Protein AF-A0A3M6UUW6-F1 (afdb_monomer_lite)

Secondary structure (DSSP, 8-state):
-EEEEEE--GGGHHHHHHHHHHHHHHHTTTEEEE-HHHHHTTT--HHHHHHH-SEEEEE--HHHHHHHHTT-EEEETTEEEEEHHHHHHHHHH-HHIIIIIEEEEESS---TT----TT--GGGEEE-GGG---TT--HHHHHHHHHHHHHHHHHHHHHHHHHHHHHHHHHHHHTTT-----HHHHHTTT--HHHHHHH-SSEEEE--HHHHHHHHTT-EEEETTEEEEEHHHHHHHHHH-HHIIIIIEEEEESSPPPTTS---TT--GGGEEE--TT---TT--HHHHHHHHHHHHHHH-GGGG-

Foldseek 3Di:
DAEEEEADDPVCCVLSVLLQVLLCVVCVVQYDYDYVVNCVVVVHDPLVCLVRHLAYEYAFDLVLQCCLVVQHFDDDPPHTRHGSVSVNCCLAPVPCCQDQHYAYEYQDPDDPNTDHRPPHDCLRYAHDHNSDADPVGDPRSVSNSVSNCCSRVHDVVVLVVVVVLLQVLLCVVCVVQDDDDDPQRCQVVVHPSLVVLVPDLADEAEQDVVLQVCLVVQHFDDDVVGTRHGSVSVNVCLQPPLCCQQQHYAYEYQDDDDPPRDDRPNHDCLSYAHQYDPPSDSPDDPRSVVNSVSNCCSRPPPVVPD

Structure (mmCIF, N/CA/C/O backbone):
data_AF-A0A3M6UUW6-F1
#
_entry.id   AF-A0A3M6UUW6-F1
#
loop_
_atom_site.group_PDB
_atom_site.id
_atom_site.type_symbol
_atom_site.label_atom_id
_atom_site.label_alt_id
_atom_site.label_comp_id
_atom_site.label_asym_id
_atom_site.label_entity_id
_atom_site.label_seq_id
_atom_site.pdbx_PDB_ins_code
_atom_site.Cartn_x
_atom_site.Cartn_y
_atom_site.Cartn_z
_atom_site.occupancy
_atom_site.B_iso_or_equiv
_atom_site.auth_seq_id
_atom_site.auth_comp_id
_atom_site.auth_asym_id
_atom_site.auth_atom_id
_atom_site.pdbx_PDB_model_num
ATOM 1 N N . MET A 1 1 ? -7.071 -1.843 -15.460 1.00 75.75 1 MET A N 1
ATOM 2 C CA . MET A 1 1 ? -6.080 -2.531 -14.607 1.00 75.75 1 MET A CA 1
ATOM 3 C C . MET A 1 1 ? -4.900 -1.588 -14.450 1.00 75.75 1 MET A C 1
ATOM 5 O O . MET A 1 1 ? -4.649 -0.866 -15.408 1.00 75.75 1 MET A O 1
ATOM 9 N N . LYS A 1 2 ? -4.230 -1.544 -13.293 1.00 90.56 2 LYS A N 1
ATOM 10 C CA . LYS A 1 2 ? -2.991 -0.754 -13.160 1.00 90.56 2 LYS A CA 1
ATOM 11 C C . LYS A 1 2 ? -1.881 -1.404 -13.988 1.00 90.56 2 LYS A C 1
ATOM 13 O O . LYS A 1 2 ? -1.963 -2.597 -14.272 1.00 90.56 2 LYS A O 1
ATOM 18 N N . CYS A 1 3 ? -0.871 -0.647 -14.371 1.00 91.81 3 CYS A N 1
ATOM 19 C CA . CYS A 1 3 ? 0.261 -1.101 -15.159 1.00 91.81 3 CYS A CA 1
ATOM 20 C C . CYS A 1 3 ? 1.537 -1.071 -14.315 1.00 91.81 3 CYS A C 1
ATOM 22 O O . CYS A 1 3 ? 1.838 -0.088 -13.634 1.00 91.81 3 CYS A O 1
ATOM 24 N N . THR A 1 4 ? 2.291 -2.164 -14.361 1.00 96.00 4 THR A N 1
ATOM 25 C CA . THR A 1 4 ? 3.665 -2.214 -13.867 1.00 96.00 4 THR A CA 1
ATOM 26 C C . THR A 1 4 ? 4.600 -2.457 -15.038 1.00 96.00 4 THR A C 1
ATOM 28 O O . THR A 1 4 ? 4.443 -3.451 -15.744 1.00 96.00 4 THR A O 1
ATOM 31 N N . LEU A 1 5 ? 5.591 -1.592 -15.211 1.00 96.00 5 LEU A N 1
ATOM 32 C CA . LEU A 1 5 ? 6.581 -1.711 -16.272 1.00 96.00 5 LEU A CA 1
ATOM 33 C C . LEU A 1 5 ? 7.884 -2.311 -15.734 1.00 96.00 5 LEU A C 1
ATOM 35 O O . LEU A 1 5 ? 8.497 -1.742 -14.834 1.00 96.00 5 LEU A O 1
ATOM 39 N N . PHE A 1 6 ? 8.301 -3.447 -16.281 1.00 96.06 6 PHE A N 1
ATOM 40 C CA . PHE A 1 6 ? 9.587 -4.094 -16.044 1.00 96.06 6 PHE A CA 1
ATOM 41 C C . PHE A 1 6 ? 10.586 -3.642 -17.107 1.00 96.06 6 PHE A C 1
ATOM 43 O O . PHE A 1 6 ? 10.360 -3.808 -18.303 1.00 96.06 6 PHE A O 1
ATOM 50 N N . LEU A 1 7 ? 11.692 -3.059 -16.656 1.00 95.75 7 LEU A N 1
ATOM 51 C CA . LEU A 1 7 ? 12.779 -2.567 -17.491 1.00 95.75 7 LEU A CA 1
ATOM 52 C C . LEU A 1 7 ? 14.019 -3.411 -17.209 1.00 95.75 7 LEU A C 1
ATOM 54 O O . LEU A 1 7 ? 14.507 -3.426 -16.079 1.00 95.75 7 LEU A O 1
ATOM 58 N N . TYR A 1 8 ? 14.528 -4.106 -18.216 1.00 94.94 8 TYR A N 1
ATOM 59 C CA . TYR A 1 8 ? 15.722 -4.939 -18.118 1.00 94.94 8 TYR A CA 1
ATOM 60 C C . TYR A 1 8 ? 16.413 -5.012 -19.475 1.00 94.94 8 TYR A C 1
ATOM 62 O O . TYR A 1 8 ? 15.768 -4.810 -20.498 1.00 94.94 8 TYR A O 1
ATOM 70 N N . THR A 1 9 ? 17.722 -5.254 -19.461 1.00 93.88 9 THR A N 1
ATOM 71 C CA . THR A 1 9 ? 18.509 -5.462 -20.687 1.00 93.88 9 THR A CA 1
ATOM 72 C C . THR A 1 9 ? 18.364 -6.892 -21.179 1.00 93.88 9 THR A C 1
ATOM 74 O O . THR A 1 9 ? 17.998 -7.769 -20.390 1.00 93.88 9 THR A O 1
ATOM 77 N N . GLU A 1 10 ? 18.723 -7.165 -22.432 1.00 91.69 10 GLU A N 1
ATOM 78 C CA . GLU A 1 10 ? 18.638 -8.529 -22.973 1.00 91.69 10 GLU A CA 1
ATOM 79 C C . GLU A 1 10 ? 19.502 -9.507 -22.171 1.00 91.69 10 GLU A C 1
ATOM 81 O O . GLU A 1 10 ? 19.100 -10.630 -21.877 1.00 91.69 10 GLU A O 1
ATOM 86 N N . SER A 1 11 ? 20.664 -9.047 -21.701 1.00 89.94 11 SER A N 1
ATOM 87 C CA . SER A 1 11 ? 21.551 -9.862 -20.863 1.00 89.94 11 SER A CA 1
ATOM 88 C C . SER A 1 11 ? 20.916 -10.328 -19.542 1.00 89.94 11 SER A C 1
ATOM 90 O O . SER A 1 11 ? 21.344 -11.333 -18.971 1.00 89.94 11 SER A O 1
ATOM 92 N N . ASP A 1 12 ? 19.871 -9.633 -19.085 1.00 90.31 12 ASP A N 1
ATOM 93 C CA . ASP A 1 12 ? 19.165 -9.889 -17.831 1.00 90.31 12 ASP A CA 1
ATOM 94 C C . ASP A 1 12 ? 17.815 -10.608 -18.031 1.00 90.31 12 ASP A C 1
ATOM 96 O O . ASP A 1 12 ? 17.164 -10.967 -17.040 1.00 90.31 12 ASP A O 1
ATOM 100 N N . SER A 1 13 ? 17.395 -10.837 -19.283 1.00 91.56 13 SER A N 1
ATOM 101 C CA . SER A 1 13 ? 16.037 -11.255 -19.664 1.00 91.56 13 SER A CA 1
ATOM 102 C C . SER A 1 13 ? 15.563 -12.489 -18.900 1.00 91.56 13 SER A C 1
ATOM 104 O O . SER A 1 13 ? 14.564 -12.436 -18.189 1.00 91.56 13 SER A O 1
ATOM 106 N N . ASN A 1 14 ? 16.350 -13.565 -18.903 1.00 91.88 14 ASN A N 1
ATOM 107 C CA . ASN A 1 14 ? 16.001 -14.819 -18.226 1.00 91.88 14 ASN A CA 1
ATOM 108 C C . ASN A 1 14 ? 15.667 -14.652 -16.730 1.00 91.88 14 ASN A C 1
ATOM 110 O O . ASN A 1 14 ? 14.759 -15.301 -16.205 1.00 91.88 14 ASN A O 1
ATOM 114 N N . GLN A 1 15 ? 16.430 -13.836 -15.999 1.00 93.31 15 GLN A N 1
ATOM 115 C CA . GLN A 1 15 ? 16.212 -13.626 -14.562 1.00 93.31 15 GLN A CA 1
ATOM 116 C C . GLN A 1 15 ? 15.076 -12.626 -14.321 1.00 93.31 15 GLN A C 1
ATOM 118 O O . GLN A 1 15 ? 14.258 -12.818 -13.415 1.00 93.31 15 GLN A O 1
ATOM 123 N N . ALA A 1 16 ? 14.999 -11.589 -15.155 1.00 93.81 16 ALA A N 1
ATOM 124 C CA . ALA A 1 16 ? 13.970 -10.566 -15.095 1.00 93.81 16 ALA A CA 1
ATOM 125 C C . ALA A 1 16 ? 12.575 -11.122 -15.411 1.00 93.81 16 ALA A C 1
ATOM 127 O O . ALA A 1 16 ? 11.638 -10.862 -14.657 1.00 93.81 16 ALA A O 1
ATOM 128 N N . GLU A 1 17 ? 12.443 -11.946 -16.449 1.00 93.94 17 GLU A N 1
ATOM 129 C CA . GLU A 1 17 ? 11.192 -12.598 -16.845 1.00 93.94 17 GLU A CA 1
ATOM 130 C C . GLU A 1 17 ? 10.681 -13.537 -15.761 1.00 93.94 17 GLU A C 1
ATOM 132 O O . GLU A 1 17 ? 9.514 -13.472 -15.386 1.00 93.94 17 GLU A O 1
ATOM 137 N N . ARG A 1 18 ? 11.562 -14.335 -15.147 1.00 94.19 18 ARG A N 1
ATOM 138 C CA . ARG A 1 18 ? 11.185 -15.184 -14.005 1.00 94.19 18 ARG A CA 1
ATOM 139 C C . ARG A 1 18 ? 10.637 -14.373 -12.832 1.00 94.19 18 ARG A C 1
ATOM 141 O O . ARG A 1 18 ? 9.688 -14.802 -12.171 1.00 94.19 18 ARG A O 1
ATOM 148 N N . LEU A 1 19 ? 11.243 -13.222 -12.543 1.00 95.12 19 LEU A N 1
ATOM 149 C CA . LEU A 1 19 ? 10.769 -12.315 -11.499 1.00 95.12 19 LEU A CA 1
ATOM 150 C C . LEU A 1 19 ? 9.431 -11.671 -11.885 1.00 95.12 19 LEU A C 1
ATOM 152 O O . LEU A 1 19 ? 8.522 -11.594 -11.053 1.00 95.12 19 LEU A O 1
ATOM 156 N N . MET A 1 20 ? 9.303 -11.245 -13.141 1.00 95.44 20 MET A N 1
ATOM 157 C CA . MET A 1 20 ? 8.081 -10.679 -13.700 1.00 95.44 20 MET A CA 1
ATOM 158 C C . MET A 1 20 ? 6.928 -11.684 -13.623 1.00 95.44 20 MET A C 1
ATOM 160 O O . MET A 1 20 ? 5.881 -11.344 -13.080 1.00 95.44 20 MET A O 1
ATOM 164 N N . ASP A 1 21 ? 7.127 -12.930 -14.055 1.00 94.00 21 ASP A N 1
ATOM 165 C CA . ASP A 1 21 ? 6.133 -14.009 -14.014 1.00 94.00 21 ASP A CA 1
ATOM 166 C C . ASP A 1 21 ? 5.673 -14.322 -12.590 1.00 94.00 21 ASP A C 1
ATOM 168 O O . ASP A 1 21 ? 4.474 -14.475 -12.320 1.00 94.00 21 ASP A O 1
ATOM 172 N N . TYR A 1 22 ? 6.615 -14.365 -11.644 1.00 93.56 22 TYR A N 1
ATOM 173 C CA . TYR A 1 22 ? 6.300 -14.542 -10.230 1.00 93.56 22 TYR A CA 1
ATOM 174 C C . TYR A 1 22 ? 5.359 -13.442 -9.721 1.00 93.56 22 TYR A C 1
A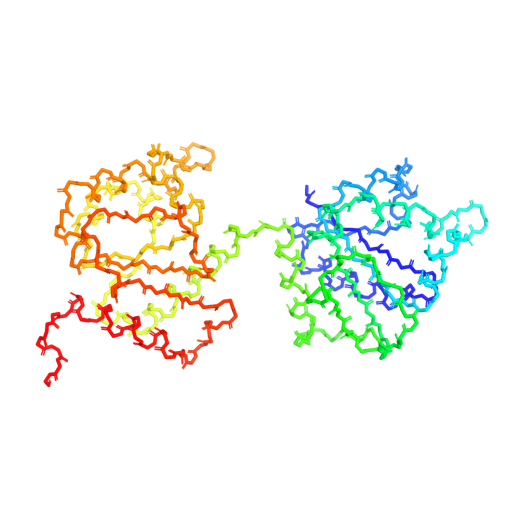TOM 176 O O . TYR A 1 22 ? 4.343 -13.733 -9.075 1.00 93.56 22 TYR A O 1
ATOM 184 N N . PHE A 1 23 ? 5.651 -12.177 -10.034 1.00 94.25 23 PHE A N 1
ATOM 185 C CA . PHE A 1 23 ? 4.795 -11.065 -9.629 1.00 94.25 23 PHE A CA 1
ATOM 186 C C . PHE A 1 23 ? 3.505 -10.978 -10.435 1.00 94.25 23 PHE A C 1
ATOM 188 O O . PHE A 1 23 ? 2.474 -10.666 -9.844 1.00 94.25 23 PHE A O 1
ATOM 195 N N . GLN A 1 24 ? 3.503 -11.329 -11.719 1.00 94.06 24 GLN A N 1
ATOM 196 C CA . GLN A 1 24 ? 2.294 -11.438 -12.531 1.00 94.06 24 GLN A CA 1
ATOM 197 C C . GLN A 1 24 ? 1.332 -12.439 -11.883 1.00 94.06 24 GLN A C 1
ATOM 199 O O . GLN A 1 24 ? 0.172 -12.113 -11.639 1.00 94.06 24 GLN A O 1
ATOM 204 N N . GLY A 1 25 ? 1.804 -13.621 -11.474 1.00 90.94 25 GLY A N 1
ATOM 205 C CA . GLY A 1 25 ? 0.976 -14.613 -10.782 1.00 90.94 25 GLY A CA 1
ATOM 206 C C . GLY A 1 25 ? 0.331 -14.089 -9.490 1.00 90.94 25 GLY A C 1
ATOM 207 O O . GLY A 1 25 ? -0.850 -14.346 -9.227 1.00 90.94 25 GLY A O 1
ATOM 208 N N . ARG A 1 26 ? 1.080 -13.312 -8.698 1.00 88.81 26 ARG A N 1
ATOM 209 C CA . ARG A 1 26 ? 0.641 -12.799 -7.386 1.00 88.81 26 ARG A CA 1
ATOM 210 C C . ARG A 1 26 ? -0.158 -11.499 -7.448 1.00 88.81 26 ARG A C 1
ATOM 212 O O . ARG A 1 26 ? -1.016 -11.263 -6.595 1.00 88.81 26 ARG A O 1
ATOM 219 N N . LEU A 1 27 ? 0.110 -10.664 -8.443 1.00 90.69 27 LEU A N 1
ATOM 220 C CA . LEU A 1 27 ? -0.442 -9.320 -8.584 1.00 90.69 27 LEU A CA 1
ATOM 221 C C . LEU A 1 27 ? -1.419 -9.192 -9.759 1.00 90.69 27 LEU A C 1
ATOM 223 O O . LEU A 1 27 ? -1.991 -8.120 -9.908 1.00 90.69 27 LEU A O 1
ATOM 227 N N . ARG A 1 28 ? -1.726 -10.266 -10.506 1.00 91.62 28 ARG A N 1
ATOM 228 C CA . ARG A 1 28 ? -2.668 -10.262 -11.654 1.00 91.62 28 ARG A CA 1
ATOM 229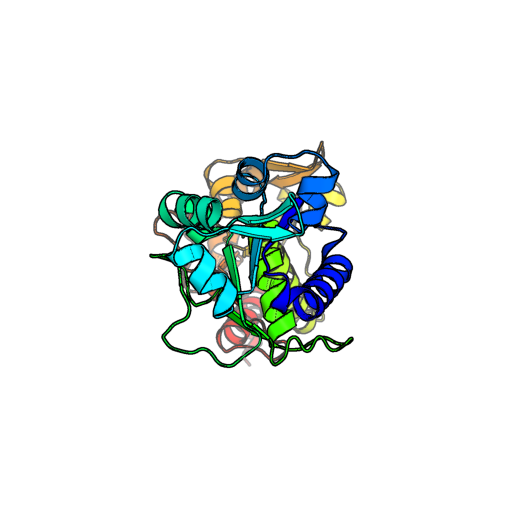 C C . ARG A 1 28 ? -4.042 -9.640 -11.405 1.00 91.62 28 ARG A C 1
ATOM 231 O O . ARG A 1 28 ? -4.727 -9.272 -12.346 1.00 91.62 28 ARG A O 1
ATOM 238 N N . LYS A 1 29 ? -4.505 -9.593 -10.149 1.00 88.56 29 LYS A N 1
ATOM 239 C CA . LYS A 1 29 ? -5.790 -8.958 -9.787 1.00 88.56 29 LYS A CA 1
ATOM 240 C C . LYS A 1 29 ? -5.673 -7.444 -9.572 1.00 88.56 29 LYS A C 1
ATOM 242 O O . LYS A 1 29 ? -6.687 -6.781 -9.398 1.00 88.56 29 LYS A O 1
ATOM 247 N N . ILE A 1 30 ? -4.449 -6.931 -9.497 1.00 88.31 30 ILE A N 1
ATOM 248 C CA . ILE A 1 30 ? -4.108 -5.553 -9.140 1.00 88.31 30 ILE A CA 1
ATOM 249 C C . ILE A 1 30 ? -3.514 -4.836 -10.353 1.00 88.31 30 ILE A C 1
ATOM 251 O O . ILE A 1 30 ? -3.948 -3.730 -10.679 1.00 88.31 30 ILE A O 1
ATOM 255 N N . ALA A 1 31 ? -2.534 -5.461 -11.008 1.00 92.75 31 ALA A N 1
ATOM 256 C CA . ALA A 1 31 ? -1.794 -4.859 -12.102 1.00 92.75 31 ALA A CA 1
ATOM 257 C C . ALA A 1 31 ? -1.429 -5.866 -13.196 1.00 92.75 31 ALA A C 1
ATOM 259 O O . ALA A 1 31 ? -1.211 -7.046 -12.919 1.00 92.75 31 ALA A O 1
ATOM 260 N N . ASP A 1 32 ? -1.335 -5.346 -14.415 1.00 92.56 32 ASP A N 1
ATOM 261 C CA . ASP A 1 32 ? -0.698 -5.988 -15.557 1.00 92.56 32 ASP A CA 1
ATOM 262 C C . ASP A 1 32 ? 0.797 -5.677 -15.532 1.00 92.56 32 ASP A C 1
ATOM 264 O O . ASP A 1 32 ? 1.176 -4.505 -15.480 1.00 92.56 32 ASP A O 1
ATOM 268 N N . MET A 1 33 ? 1.637 -6.709 -15.579 1.00 93.25 33 MET A N 1
ATOM 269 C CA . MET A 1 33 ? 3.074 -6.558 -15.798 1.00 93.25 33 MET A CA 1
ATOM 270 C C . MET A 1 33 ? 3.340 -6.454 -17.303 1.00 93.25 33 MET A C 1
ATOM 272 O O . MET A 1 33 ? 2.770 -7.213 -18.090 1.00 93.25 33 MET A O 1
ATOM 276 N N . ARG A 1 34 ? 4.179 -5.500 -17.706 1.00 91.81 34 ARG A N 1
ATOM 277 C CA . ARG A 1 34 ? 4.617 -5.300 -19.092 1.00 91.81 34 ARG A CA 1
ATOM 278 C C . ARG A 1 34 ? 6.122 -5.104 -19.133 1.00 91.81 34 ARG A C 1
ATOM 280 O O . ARG A 1 34 ? 6.665 -4.512 -18.209 1.00 91.81 34 ARG A O 1
ATOM 287 N N . ASN A 1 35 ? 6.767 -5.526 -20.208 1.00 89.62 35 ASN A N 1
ATOM 288 C CA . ASN A 1 35 ? 8.137 -5.158 -20.559 1.00 89.62 35 ASN A CA 1
ATOM 289 C C . ASN A 1 35 ? 8.156 -4.300 -21.844 1.00 89.62 35 ASN A C 1
ATOM 291 O O . ASN A 1 35 ? 7.099 -3.938 -22.372 1.00 89.62 35 ASN A O 1
ATOM 295 N N . ILE A 1 36 ? 9.349 -3.955 -22.338 1.00 83.00 36 ILE A N 1
ATOM 296 C CA . ILE A 1 36 ? 9.511 -3.168 -23.571 1.00 83.00 36 ILE A CA 1
ATOM 297 C C . ILE A 1 36 ? 8.963 -3.928 -24.788 1.00 83.00 36 ILE A C 1
ATOM 299 O O . ILE A 1 36 ? 8.215 -3.339 -25.566 1.00 83.00 36 ILE A O 1
ATOM 303 N N . ASP A 1 37 ? 9.178 -5.238 -24.897 1.00 80.38 37 ASP A N 1
ATOM 304 C CA . ASP A 1 37 ? 8.626 -6.038 -26.002 1.00 80.38 37 ASP A CA 1
ATOM 305 C C . ASP A 1 37 ? 7.095 -5.991 -26.039 1.00 80.38 37 ASP A C 1
ATOM 307 O O . ASP A 1 37 ? 6.476 -5.854 -27.095 1.00 80.38 37 ASP A O 1
ATOM 311 N N . ASN A 1 38 ? 6.442 -6.027 -24.873 1.00 78.81 38 ASN A N 1
ATOM 312 C CA . ASN A 1 38 ? 4.991 -5.890 -24.775 1.00 78.81 38 ASN A CA 1
ATOM 313 C C . ASN A 1 38 ? 4.494 -4.515 -25.249 1.00 78.81 38 ASN A C 1
ATOM 315 O O . ASN A 1 38 ? 3.348 -4.415 -25.695 1.00 78.81 38 ASN A O 1
ATOM 319 N N . ILE A 1 39 ? 5.314 -3.467 -25.126 1.00 77.69 39 ILE A N 1
ATOM 320 C CA . ILE A 1 39 ? 5.025 -2.110 -25.611 1.00 77.69 39 ILE A CA 1
ATOM 321 C C . ILE A 1 39 ? 5.202 -2.051 -27.132 1.00 77.69 39 ILE A C 1
ATOM 323 O O . ILE A 1 39 ? 4.306 -1.561 -27.826 1.00 77.69 39 ILE A O 1
ATOM 327 N N . LEU A 1 40 ? 6.307 -2.602 -27.646 1.00 70.25 40 LEU A N 1
ATOM 328 C CA . LEU A 1 40 ? 6.631 -2.634 -29.075 1.00 70.25 40 LEU A CA 1
ATOM 329 C C . LEU A 1 40 ? 5.578 -3.403 -29.878 1.00 70.25 40 LEU A C 1
ATOM 331 O O . LEU A 1 40 ? 5.029 -2.872 -30.840 1.00 70.25 40 LEU A O 1
ATOM 335 N N . VAL A 1 41 ? 5.184 -4.596 -29.418 1.00 65.12 41 VAL A N 1
ATOM 336 C CA . VAL A 1 41 ? 4.127 -5.410 -30.054 1.00 65.12 41 VAL A CA 1
ATOM 337 C C . VAL A 1 41 ? 2.789 -4.661 -30.136 1.00 65.12 41 VAL A C 1
ATOM 339 O O . VAL A 1 41 ? 1.954 -4.949 -30.995 1.00 65.12 41 VAL A O 1
ATOM 342 N N . ARG A 1 42 ? 2.561 -3.683 -29.253 1.00 61.34 42 ARG A N 1
ATOM 343 C CA . ARG A 1 42 ? 1.335 -2.876 -29.218 1.00 61.34 42 ARG A CA 1
ATOM 344 C C . ARG A 1 42 ? 1.456 -1.549 -29.970 1.00 61.34 42 ARG A C 1
ATOM 346 O O . ARG A 1 42 ? 0.474 -0.812 -29.998 1.00 61.34 42 ARG A O 1
ATOM 353 N N . ASN A 1 43 ? 2.600 -1.248 -30.597 1.00 63.31 43 ASN A N 1
ATOM 354 C CA . ASN A 1 43 ? 2.913 0.054 -31.208 1.00 63.31 43 ASN A CA 1
ATOM 355 C C . ASN A 1 43 ? 2.699 1.235 -30.244 1.00 63.31 43 ASN A C 1
ATOM 357 O O . ASN A 1 43 ? 2.265 2.316 -30.647 1.00 63.31 43 ASN A O 1
ATOM 361 N N . HIS A 1 44 ? 2.937 1.017 -28.951 1.00 69.56 44 HIS A N 1
ATOM 362 C CA . HIS A 1 44 ? 2.812 2.066 -27.946 1.00 69.56 44 HIS A CA 1
ATOM 363 C C . HIS A 1 44 ? 4.123 2.856 -27.831 1.00 69.56 44 HIS A C 1
ATOM 365 O O . HIS A 1 44 ? 5.212 2.314 -28.004 1.00 69.56 44 HIS A O 1
ATOM 371 N N . ASP A 1 45 ? 4.024 4.148 -27.517 1.00 85.12 45 ASP A N 1
ATOM 372 C CA . ASP A 1 45 ? 5.194 4.987 -27.246 1.00 85.12 45 ASP A CA 1
ATOM 373 C C . ASP A 1 45 ? 5.796 4.608 -25.881 1.00 85.12 45 ASP A C 1
ATOM 375 O O . ASP A 1 45 ? 5.144 4.740 -24.840 1.00 85.12 45 ASP A O 1
ATOM 379 N N . PHE A 1 46 ? 7.049 4.142 -25.882 1.00 88.56 46 PHE A N 1
ATOM 380 C CA . PHE A 1 46 ? 7.770 3.753 -24.669 1.00 88.56 46 PHE A CA 1
ATOM 381 C C . PHE A 1 46 ? 7.826 4.880 -23.632 1.00 88.56 46 PHE A C 1
ATOM 383 O O . PHE A 1 46 ? 7.602 4.630 -22.447 1.00 88.56 46 PHE A O 1
ATOM 390 N N . ARG A 1 47 ? 8.064 6.129 -24.057 1.00 91.12 47 ARG A N 1
ATOM 391 C CA . ARG A 1 47 ? 8.088 7.274 -23.136 1.00 91.12 47 ARG A CA 1
ATOM 392 C C . ARG A 1 47 ? 6.721 7.462 -22.493 1.00 91.12 47 ARG A C 1
ATOM 394 O O . ARG A 1 47 ? 6.627 7.674 -21.286 1.00 91.12 47 ARG A O 1
ATOM 401 N N . TYR A 1 48 ? 5.661 7.355 -23.290 1.00 89.75 48 TYR A N 1
ATOM 402 C CA . TYR A 1 48 ? 4.297 7.460 -22.789 1.00 89.75 48 TYR A CA 1
ATOM 403 C C . TYR A 1 48 ? 4.005 6.383 -21.736 1.00 89.75 48 TYR A C 1
ATOM 405 O O . TYR A 1 48 ? 3.553 6.717 -20.640 1.00 89.75 48 TYR A O 1
ATOM 413 N N . GLU A 1 49 ? 4.306 5.116 -22.022 1.00 90.31 49 GLU A N 1
ATOM 414 C CA . GLU A 1 49 ? 4.076 4.004 -21.090 1.00 90.31 49 GLU A CA 1
ATOM 415 C C . GLU A 1 49 ? 4.926 4.131 -19.817 1.00 90.31 49 GLU A C 1
ATOM 417 O O . GLU A 1 49 ? 4.409 3.921 -18.717 1.00 90.31 49 GLU A O 1
ATOM 422 N N . LEU A 1 50 ? 6.192 4.547 -19.928 1.00 92.94 50 LEU A N 1
ATOM 423 C CA . LEU A 1 50 ? 7.060 4.811 -18.776 1.00 92.94 50 LEU A CA 1
ATOM 424 C C . LEU A 1 50 ? 6.473 5.901 -17.868 1.00 92.94 50 LEU A C 1
ATOM 426 O O . LEU A 1 50 ? 6.395 5.735 -16.649 1.00 92.94 50 LEU A O 1
ATOM 430 N N . CYS A 1 51 ? 5.995 6.995 -18.461 1.00 90.19 51 CYS A N 1
ATOM 431 C CA . CYS A 1 51 ? 5.411 8.109 -17.723 1.00 90.19 51 CYS A CA 1
ATOM 432 C C . CYS A 1 51 ? 4.090 7.754 -17.038 1.00 90.19 51 CYS A C 1
ATOM 434 O O . CYS A 1 51 ? 3.839 8.264 -15.944 1.00 90.19 51 CYS A O 1
ATOM 436 N N . HIS A 1 52 ? 3.277 6.878 -17.634 1.00 89.88 52 HIS A N 1
ATOM 437 C CA . HIS A 1 52 ? 1.922 6.569 -17.160 1.00 89.88 52 HIS A CA 1
ATOM 438 C C . HIS A 1 52 ? 1.812 5.276 -16.342 1.00 89.88 52 HIS A C 1
ATOM 440 O O . HIS A 1 52 ? 0.790 5.073 -15.691 1.00 89.88 52 HIS A O 1
ATOM 446 N N . SER A 1 53 ? 2.838 4.421 -16.322 1.00 93.00 53 SER A N 1
ATOM 447 C CA . SER A 1 53 ? 2.815 3.187 -15.525 1.00 93.00 53 SER A CA 1
ATOM 448 C C . SER A 1 53 ? 2.796 3.484 -14.028 1.00 93.00 53 SER A C 1
ATOM 450 O O . SER A 1 53 ? 3.657 4.197 -13.519 1.00 93.00 53 SER A O 1
ATOM 452 N N . GLU A 1 54 ? 1.851 2.917 -13.282 1.00 94.81 54 GLU A N 1
ATOM 453 C CA . GLU A 1 54 ? 1.723 3.161 -11.843 1.00 94.81 54 GLU A CA 1
ATOM 454 C C . GLU A 1 54 ? 2.921 2.645 -11.040 1.00 94.81 54 GLU A C 1
ATOM 456 O O . GLU A 1 54 ? 3.234 3.207 -9.995 1.00 94.81 54 GLU A O 1
ATOM 461 N N . CYS A 1 55 ? 3.614 1.611 -11.519 1.00 96.69 55 CYS A N 1
ATOM 462 C CA . CYS A 1 55 ? 4.853 1.115 -10.926 1.00 96.69 55 CYS A CA 1
ATOM 463 C C . CYS A 1 55 ? 5.894 0.826 -12.014 1.00 96.69 55 CYS A C 1
ATOM 465 O O . CYS A 1 55 ? 5.555 0.324 -13.082 1.00 96.69 55 CYS A O 1
ATOM 467 N N . VAL A 1 56 ? 7.163 1.129 -11.741 1.00 97.50 56 VAL A N 1
ATOM 468 C CA . VAL A 1 56 ? 8.283 0.837 -12.645 1.00 97.50 56 VAL A CA 1
ATOM 469 C C . VAL A 1 56 ? 9.320 0.029 -11.876 1.00 97.50 56 VAL A C 1
ATOM 471 O O . VAL A 1 56 ? 9.804 0.476 -10.838 1.00 97.50 56 VAL A O 1
ATOM 474 N N . VAL A 1 57 ? 9.660 -1.155 -12.375 1.00 97.62 57 VAL A N 1
ATOM 475 C CA . VAL A 1 57 ? 10.694 -2.034 -11.825 1.00 97.62 57 VAL A CA 1
ATOM 476 C C . VAL A 1 57 ? 11.871 -2.044 -12.791 1.00 97.62 57 VAL A C 1
ATOM 478 O O . VAL A 1 57 ? 11.762 -2.575 -13.889 1.00 97.62 57 VAL A O 1
ATOM 481 N N . LEU A 1 58 ? 12.996 -1.462 -12.385 1.00 96.88 58 LEU A N 1
ATOM 482 C CA . LEU A 1 58 ? 14.243 -1.486 -13.145 1.00 96.88 58 LEU A CA 1
ATOM 483 C C . LEU A 1 58 ? 15.158 -2.587 -12.610 1.00 96.88 58 LEU A C 1
ATOM 485 O O . LEU A 1 58 ? 15.501 -2.589 -11.426 1.00 96.88 58 LEU A O 1
ATOM 489 N N . ILE A 1 59 ? 15.607 -3.477 -13.489 1.00 95.38 59 ILE A N 1
ATOM 490 C CA . ILE A 1 59 ? 16.696 -4.403 -13.200 1.00 95.38 59 ILE A CA 1
ATOM 491 C C . ILE A 1 59 ? 18.015 -3.637 -13.342 1.00 95.38 59 ILE A C 1
ATOM 493 O O . ILE A 1 59 ? 18.488 -3.326 -14.434 1.00 95.38 59 ILE A O 1
ATOM 497 N N . GLY A 1 60 ? 18.570 -3.250 -12.198 1.00 90.88 60 GLY A N 1
ATOM 498 C CA . GLY A 1 60 ? 19.769 -2.436 -12.079 1.00 90.88 60 GLY A CA 1
ATOM 499 C C . GLY A 1 60 ? 21.032 -3.282 -12.159 1.00 90.88 60 GLY A C 1
ATOM 500 O O . GLY A 1 60 ? 21.603 -3.637 -11.129 1.00 90.88 60 GLY A O 1
ATOM 501 N N . THR A 1 61 ? 21.486 -3.578 -13.375 1.00 90.06 61 THR A N 1
ATOM 502 C CA . THR A 1 61 ? 22.802 -4.180 -13.633 1.00 90.06 61 THR A CA 1
ATOM 503 C C . THR A 1 61 ? 23.822 -3.146 -14.089 1.00 90.06 61 THR A C 1
ATOM 505 O O . THR A 1 61 ? 23.498 -1.988 -14.373 1.00 90.06 61 THR A O 1
ATOM 508 N N . HIS A 1 62 ? 25.092 -3.555 -14.159 1.00 89.56 62 HIS A N 1
ATOM 509 C CA . HIS A 1 62 ? 26.152 -2.734 -14.742 1.00 89.56 62 HIS A CA 1
ATOM 510 C C . HIS A 1 62 ? 25.854 -2.343 -16.189 1.00 89.56 62 HIS A C 1
ATOM 512 O O . HIS A 1 62 ? 26.120 -1.205 -16.578 1.00 89.56 62 HIS A O 1
ATOM 518 N N . HIS A 1 63 ? 25.291 -3.268 -16.970 1.00 91.94 63 HIS A N 1
ATOM 519 C CA . HIS A 1 63 ? 24.956 -3.012 -18.362 1.00 91.94 63 HIS A CA 1
ATOM 520 C C . HIS A 1 63 ? 23.817 -1.992 -18.476 1.00 91.94 63 HIS A C 1
ATOM 522 O O . HIS A 1 63 ? 24.018 -0.939 -19.084 1.00 91.94 63 HIS A O 1
ATOM 528 N N . ALA A 1 64 ? 22.700 -2.220 -17.773 1.00 93.06 64 ALA A N 1
ATOM 529 C CA . ALA A 1 64 ? 21.582 -1.274 -17.704 1.00 93.06 64 ALA A CA 1
ATOM 530 C C . ALA A 1 64 ? 22.039 0.121 -17.242 1.00 93.06 64 ALA A C 1
ATOM 532 O O . ALA A 1 64 ? 21.710 1.140 -17.849 1.00 93.06 64 ALA A O 1
ATOM 533 N N . SER A 1 65 ? 22.866 0.166 -16.193 1.00 93.06 65 SER A N 1
ATOM 534 C CA . SER A 1 65 ? 23.430 1.408 -15.656 1.00 93.06 65 SER A CA 1
ATOM 535 C C . SER A 1 65 ? 24.263 2.155 -16.694 1.00 93.06 65 SER A C 1
ATOM 537 O O . SER A 1 65 ? 24.107 3.364 -16.837 1.00 93.06 65 SER A O 1
ATOM 539 N N . SER A 1 66 ? 25.128 1.449 -17.429 1.00 93.25 66 SER A N 1
ATOM 540 C CA . SER A 1 66 ? 25.954 2.044 -18.482 1.00 93.25 66 SER A CA 1
ATOM 541 C C . SER A 1 66 ? 25.097 2.625 -19.606 1.00 93.25 66 SER A C 1
ATOM 543 O O . SER A 1 66 ? 25.326 3.762 -20.023 1.00 93.25 66 SER A O 1
ATOM 545 N N . LEU A 1 67 ? 24.080 1.884 -20.059 1.00 95.50 67 LEU A N 1
ATOM 546 C CA . LEU A 1 67 ? 23.172 2.342 -21.109 1.00 95.50 67 LEU A CA 1
ATOM 547 C C . LEU A 1 67 ? 22.421 3.610 -20.683 1.00 95.50 67 LEU A C 1
ATOM 549 O O . LEU A 1 67 ? 22.362 4.575 -21.445 1.00 95.50 67 LEU A O 1
ATOM 553 N N . ILE A 1 68 ? 21.918 3.659 -19.445 1.00 95.31 68 ILE A N 1
ATOM 554 C CA . ILE A 1 68 ? 21.217 4.839 -18.920 1.00 95.31 68 ILE A CA 1
ATOM 555 C C . ILE A 1 68 ? 22.179 6.019 -18.727 1.00 95.31 68 ILE A C 1
ATOM 557 O O . ILE A 1 68 ? 21.897 7.135 -19.163 1.00 95.31 68 ILE A O 1
ATOM 561 N N . GLN A 1 69 ? 23.343 5.812 -18.104 1.00 93.69 69 GLN A N 1
ATOM 562 C CA . GLN A 1 69 ? 24.320 6.885 -17.872 1.00 93.69 69 GLN A CA 1
ATOM 563 C C . GLN A 1 69 ? 24.786 7.529 -19.176 1.00 93.69 69 GLN A C 1
ATOM 565 O O . GLN A 1 69 ? 24.846 8.755 -19.278 1.00 93.69 69 GLN A O 1
ATOM 570 N N . ASN A 1 70 ? 25.078 6.698 -20.174 1.00 95.56 70 ASN A N 1
ATOM 571 C CA . ASN A 1 70 ? 25.622 7.135 -21.452 1.00 95.56 70 ASN A CA 1
ATOM 572 C C . ASN A 1 70 ? 24.537 7.471 -22.487 1.00 95.56 70 ASN A C 1
ATOM 574 O O . ASN A 1 70 ? 24.879 7.811 -23.619 1.00 95.56 70 ASN A O 1
ATOM 578 N N . LYS A 1 71 ? 23.246 7.413 -22.114 1.00 96.06 71 LYS A N 1
ATOM 579 C CA . LYS A 1 71 ? 22.094 7.693 -22.992 1.00 96.06 71 LYS A CA 1
ATOM 580 C C . LYS A 1 71 ? 22.102 6.838 -24.265 1.00 96.06 71 LYS A C 1
ATOM 582 O O . LYS A 1 71 ? 21.865 7.336 -25.366 1.00 96.06 71 LYS A O 1
ATOM 587 N N . GLN A 1 72 ? 22.427 5.561 -24.106 1.00 95.94 72 GLN A N 1
ATOM 588 C CA . GLN A 1 72 ? 22.535 4.583 -25.184 1.00 95.94 72 GLN A CA 1
ATOM 589 C C . GLN A 1 72 ? 21.292 3.696 -25.251 1.00 95.94 72 GLN A C 1
ATOM 591 O O . GLN A 1 72 ? 20.570 3.532 -24.269 1.00 95.94 72 GLN A O 1
ATOM 596 N N . GLN A 1 73 ? 21.061 3.133 -26.433 1.00 93.44 73 GLN A N 1
ATOM 597 C CA . GLN A 1 73 ? 20.000 2.167 -26.692 1.00 93.44 73 GLN A CA 1
ATOM 598 C C . GLN A 1 73 ? 20.619 0.787 -26.911 1.00 93.44 73 GLN A C 1
ATOM 600 O O . GLN A 1 73 ? 21.655 0.678 -27.569 1.00 93.44 73 GLN A O 1
ATOM 605 N N . GLU A 1 74 ? 19.966 -0.243 -26.392 1.00 92.44 74 GLU A N 1
ATOM 606 C CA . GLU A 1 74 ? 20.162 -1.627 -26.815 1.00 92.44 74 GLU A CA 1
ATOM 607 C C . GLU A 1 74 ? 19.128 -1.939 -27.897 1.00 92.44 74 GLU A C 1
ATOM 609 O O . GLU A 1 74 ? 17.973 -1.507 -27.797 1.00 92.44 74 GLU A O 1
ATOM 614 N N . LYS A 1 75 ? 19.551 -2.642 -28.948 1.00 89.50 75 LYS A N 1
ATOM 615 C CA . LYS A 1 75 ? 18.701 -2.982 -30.087 1.00 89.50 75 LYS A CA 1
ATOM 616 C C . LYS A 1 75 ? 18.847 -4.451 -30.443 1.00 89.50 75 LYS A C 1
ATOM 618 O O . LYS A 1 75 ? 19.968 -4.959 -30.401 1.00 89.50 75 LYS A O 1
ATOM 623 N N . ASP A 1 76 ? 17.745 -5.059 -30.854 1.00 84.50 76 ASP A N 1
ATOM 624 C CA . ASP A 1 76 ? 17.740 -6.309 -31.607 1.00 84.50 76 ASP A CA 1
ATOM 625 C C . ASP A 1 76 ? 17.267 -6.004 -33.029 1.00 84.50 76 ASP A C 1
ATOM 627 O O . ASP A 1 76 ? 16.194 -5.439 -33.228 1.00 84.50 76 ASP A O 1
ATOM 631 N N . GLU A 1 77 ? 18.117 -6.289 -34.014 1.00 84.75 77 GLU A N 1
ATOM 632 C CA . GLU A 1 77 ? 17.970 -5.808 -35.393 1.00 84.75 77 GLU A CA 1
ATOM 633 C C . GLU A 1 77 ? 17.677 -4.288 -35.458 1.00 84.75 77 GLU A C 1
ATOM 635 O O . GLU A 1 77 ? 18.562 -3.469 -35.181 1.00 84.75 77 GLU A O 1
ATOM 640 N N . ASP A 1 78 ? 16.448 -3.906 -35.816 1.00 81.38 78 ASP A N 1
ATOM 641 C CA . ASP A 1 78 ? 15.990 -2.516 -35.906 1.00 81.38 78 ASP A CA 1
ATOM 642 C C . ASP A 1 78 ? 15.148 -2.069 -34.690 1.00 81.38 78 ASP A C 1
ATOM 644 O O . ASP A 1 78 ? 14.881 -0.870 -34.535 1.00 81.38 78 ASP A O 1
ATOM 648 N N . ASP A 1 79 ? 14.785 -2.995 -33.799 1.00 81.69 79 ASP A N 1
ATOM 649 C CA . ASP A 1 79 ? 13.901 -2.759 -32.659 1.00 81.69 79 ASP A CA 1
ATOM 650 C C . ASP A 1 79 ? 14.686 -2.371 -31.398 1.00 81.69 79 ASP A C 1
ATOM 652 O O . ASP A 1 79 ? 15.696 -2.972 -31.036 1.00 81.69 79 ASP A O 1
ATOM 656 N N . ILE A 1 80 ? 14.227 -1.326 -30.701 1.00 86.06 80 ILE A N 1
ATOM 657 C CA . ILE A 1 80 ? 14.849 -0.865 -29.451 1.00 86.06 80 ILE A CA 1
ATOM 658 C C . ILE A 1 80 ? 14.313 -1.699 -28.291 1.00 86.06 80 ILE A C 1
ATOM 660 O O . ILE A 1 80 ? 13.212 -1.447 -27.808 1.00 86.06 80 ILE A O 1
ATOM 664 N N . ILE A 1 81 ? 15.126 -2.628 -27.799 1.00 88.50 81 ILE A N 1
ATOM 665 C CA . ILE A 1 81 ? 14.782 -3.506 -26.670 1.00 88.50 81 ILE A CA 1
ATOM 666 C C . ILE A 1 81 ? 15.109 -2.874 -25.308 1.00 88.50 81 ILE A C 1
ATOM 668 O O . ILE A 1 81 ? 14.547 -3.260 -24.287 1.00 88.50 81 ILE A O 1
ATOM 672 N N . PHE A 1 82 ? 15.957 -1.836 -25.280 1.00 92.56 82 PHE A N 1
ATOM 673 C CA . PHE A 1 82 ? 16.206 -1.027 -24.084 1.00 92.56 82 PHE A CA 1
ATOM 674 C C . PHE A 1 82 ? 16.567 0.418 -24.448 1.00 92.56 82 PHE A C 1
ATOM 676 O O . PHE A 1 82 ? 17.593 0.671 -25.080 1.00 92.56 82 PHE A O 1
ATOM 683 N N . ASP A 1 83 ? 15.768 1.399 -24.013 1.00 93.19 83 ASP A N 1
ATOM 684 C CA . ASP A 1 83 ? 16.025 2.820 -24.296 1.00 93.19 83 ASP A CA 1
ATOM 685 C C . ASP A 1 83 ? 16.605 3.576 -23.089 1.00 93.19 83 ASP A C 1
ATOM 687 O O . ASP A 1 83 ? 15.906 4.288 -22.359 1.00 93.19 83 ASP A O 1
ATOM 691 N N . GLY A 1 84 ? 17.922 3.459 -22.898 1.00 94.75 84 GLY A N 1
ATOM 692 C CA . GLY A 1 84 ? 18.639 4.164 -21.836 1.00 94.75 84 GLY A CA 1
ATOM 693 C C . GLY A 1 84 ? 18.596 5.689 -21.975 1.00 94.75 84 GLY A C 1
ATOM 694 O O . GLY A 1 84 ? 18.691 6.392 -20.969 1.00 94.75 84 GLY A O 1
ATOM 695 N N . LYS A 1 85 ? 18.390 6.229 -23.186 1.00 94.44 85 LYS A N 1
ATOM 696 C CA . LYS A 1 85 ? 18.240 7.676 -23.404 1.00 94.44 85 LYS A CA 1
ATOM 697 C C . LYS A 1 85 ? 16.931 8.187 -22.808 1.00 94.44 85 LYS A C 1
ATOM 699 O O . LYS A 1 85 ? 16.962 9.136 -22.026 1.00 94.44 85 LYS A O 1
ATOM 704 N N . VAL A 1 86 ? 15.803 7.560 -23.146 1.00 94.38 86 VAL A N 1
ATOM 705 C CA . VAL A 1 86 ? 14.487 7.935 -22.599 1.00 94.38 86 VAL A CA 1
ATOM 706 C C . VAL A 1 86 ? 14.462 7.739 -21.086 1.00 94.38 86 VAL A C 1
ATOM 708 O O . VAL A 1 86 ? 14.024 8.631 -20.362 1.00 94.38 86 VAL A O 1
ATOM 711 N N . MET A 1 87 ? 14.996 6.618 -20.591 1.00 95.44 87 MET A N 1
ATOM 712 C CA . MET A 1 87 ? 15.088 6.365 -19.151 1.00 95.44 87 MET A CA 1
ATOM 713 C C . MET A 1 87 ? 15.920 7.427 -18.431 1.00 95.44 87 MET A C 1
ATOM 715 O O . MET A 1 87 ? 15.510 7.904 -17.378 1.00 95.44 87 MET A O 1
ATOM 719 N N . HIS A 1 88 ? 17.064 7.835 -18.986 1.00 95.94 88 HIS A N 1
ATOM 720 C CA . HIS A 1 88 ? 17.890 8.883 -18.389 1.00 95.94 88 HIS A CA 1
ATOM 721 C C . HIS A 1 88 ? 17.135 10.207 -18.257 1.00 95.94 88 HIS A C 1
ATOM 723 O O . HIS A 1 88 ? 17.204 10.848 -17.208 1.00 95.94 88 HIS A O 1
ATOM 729 N N . GLU A 1 89 ? 16.451 10.628 -19.324 1.00 95.19 89 GLU A N 1
ATOM 730 C CA . GLU A 1 89 ? 15.666 11.866 -19.349 1.00 95.19 89 GLU A CA 1
ATOM 731 C C . GLU A 1 89 ? 14.559 11.812 -18.284 1.00 95.19 89 GLU A C 1
ATOM 733 O O . GLU A 1 89 ? 14.541 12.641 -17.373 1.00 95.19 89 GLU A O 1
ATOM 738 N N . GLU A 1 90 ? 13.723 10.770 -18.294 1.00 95.88 90 GLU A N 1
ATOM 739 C CA . GLU A 1 90 ? 12.605 10.644 -17.352 1.00 95.88 90 GLU A CA 1
ATOM 740 C C . GLU A 1 90 ? 13.068 10.464 -15.901 1.00 95.88 90 GLU A C 1
ATOM 742 O O . GLU A 1 90 ? 12.533 11.088 -14.989 1.00 95.88 90 GLU A O 1
ATOM 747 N N . PHE A 1 91 ? 14.111 9.677 -15.643 1.00 95.62 91 PHE A N 1
ATOM 748 C CA . PHE A 1 91 ? 14.635 9.502 -14.286 1.00 95.62 91 PHE A CA 1
ATOM 749 C C . PHE A 1 91 ? 15.389 10.733 -13.762 1.00 95.62 91 PHE A C 1
ATOM 751 O O . PHE A 1 91 ? 15.642 10.831 -12.562 1.00 95.62 91 PHE A O 1
ATOM 758 N N . THR A 1 92 ? 15.744 11.687 -14.623 1.00 93.94 92 THR A N 1
ATOM 759 C CA . THR A 1 92 ? 16.349 12.958 -14.198 1.00 93.94 92 THR A CA 1
ATOM 760 C C . THR A 1 92 ? 15.292 14.045 -14.008 1.00 93.94 92 THR A C 1
ATOM 762 O O . THR A 1 92 ? 15.356 14.814 -13.045 1.00 93.94 92 THR A O 1
ATOM 765 N N . GLU A 1 93 ? 14.310 14.113 -14.906 1.00 93.00 93 GLU A N 1
ATOM 766 C CA . GLU A 1 93 ? 13.334 15.205 -14.976 1.00 93.00 93 GLU A CA 1
ATOM 767 C C . GLU A 1 93 ? 12.047 14.898 -14.190 1.00 93.00 93 GLU A C 1
ATOM 769 O O . GLU A 1 93 ? 11.483 15.782 -13.534 1.00 93.00 93 GLU A O 1
ATOM 774 N N . ASN A 1 94 ? 11.613 13.636 -14.157 1.00 93.19 94 ASN A N 1
ATOM 775 C CA . ASN A 1 94 ? 10.367 13.209 -13.529 1.00 93.19 94 ASN A CA 1
ATOM 776 C C . ASN A 1 94 ? 10.572 12.781 -12.066 1.00 93.19 94 ASN A C 1
ATOM 778 O O . ASN A 1 94 ? 10.633 11.601 -11.708 1.00 93.19 94 ASN A O 1
ATOM 782 N N . LYS A 1 95 ? 10.645 13.778 -11.175 1.00 91.75 95 LYS A N 1
ATOM 783 C CA . LYS A 1 95 ? 10.813 13.555 -9.725 1.00 91.75 95 LYS A CA 1
ATOM 784 C C . LYS A 1 95 ? 9.708 12.697 -9.111 1.00 91.75 95 LYS A C 1
ATOM 786 O O . LYS A 1 95 ? 9.972 12.012 -8.128 1.00 91.75 95 LYS A O 1
ATOM 791 N N . GLU A 1 96 ? 8.488 12.771 -9.636 1.00 93.38 96 GLU A N 1
ATOM 792 C CA . GLU A 1 96 ? 7.349 11.989 -9.147 1.00 93.38 96 GLU A CA 1
ATOM 793 C C . GLU A 1 96 ? 7.587 10.497 -9.405 1.00 93.38 96 GLU A C 1
ATOM 795 O O . GLU A 1 96 ? 7.564 9.708 -8.460 1.00 93.38 96 GLU A O 1
ATOM 800 N N . LEU A 1 97 ? 7.957 10.136 -10.639 1.00 94.19 97 LEU A N 1
ATOM 801 C CA . LEU A 1 97 ? 8.284 8.762 -11.013 1.00 94.19 97 LEU A CA 1
ATOM 802 C C . LEU A 1 97 ? 9.387 8.197 -10.108 1.00 94.19 97 LEU A C 1
ATOM 804 O O . LEU A 1 97 ? 9.215 7.143 -9.489 1.00 94.19 97 LEU A O 1
ATOM 808 N N . VAL A 1 98 ? 10.502 8.920 -9.968 1.00 94.38 98 VAL A N 1
ATOM 809 C CA . VAL A 1 98 ? 11.650 8.469 -9.164 1.00 94.38 98 VAL A CA 1
ATOM 810 C C . VAL A 1 98 ? 11.287 8.334 -7.688 1.00 94.38 98 VAL A C 1
ATOM 812 O O . VAL A 1 98 ? 11.669 7.356 -7.040 1.00 94.38 98 VAL A O 1
ATOM 815 N N . LYS A 1 99 ? 10.539 9.287 -7.123 1.00 89.88 99 LYS A N 1
ATOM 816 C CA . LYS A 1 99 ? 10.211 9.301 -5.689 1.00 89.88 99 LYS A CA 1
ATOM 817 C C . LYS A 1 99 ? 9.105 8.330 -5.294 1.00 89.88 99 LYS A C 1
ATOM 819 O O . LYS A 1 99 ? 9.143 7.836 -4.171 1.00 89.88 99 LYS A O 1
ATOM 824 N N . ASN A 1 100 ? 8.172 8.034 -6.193 1.00 88.75 100 ASN A N 1
ATOM 825 C CA . ASN A 1 100 ? 6.951 7.328 -5.814 1.00 88.75 100 ASN A CA 1
ATOM 826 C C . ASN A 1 100 ? 6.777 5.983 -6.516 1.00 88.75 100 ASN A C 1
ATOM 828 O O . ASN A 1 100 ? 6.232 5.068 -5.907 1.00 88.75 100 ASN A O 1
ATOM 832 N N . ARG A 1 101 ? 7.226 5.843 -7.770 1.00 94.88 101 ARG A N 1
ATOM 833 C CA . ARG A 1 101 ? 6.847 4.704 -8.625 1.00 94.88 101 ARG A CA 1
ATOM 834 C C . ARG A 1 101 ? 7.990 3.759 -8.974 1.00 94.88 101 ARG A C 1
ATOM 836 O O . ARG A 1 101 ? 7.735 2.580 -9.219 1.00 94.88 101 ARG A O 1
ATOM 843 N N . LEU A 1 102 ? 9.229 4.252 -8.962 1.00 96.94 102 LEU A N 1
ATOM 844 C CA . LEU A 1 102 ? 10.415 3.462 -9.288 1.00 96.94 102 LEU A CA 1
ATOM 845 C C . LEU A 1 102 ? 10.820 2.517 -8.147 1.00 96.94 102 LEU A C 1
ATOM 847 O O . LEU A 1 102 ? 10.899 2.914 -6.980 1.00 96.94 102 LEU A O 1
ATOM 851 N N . VAL A 1 103 ? 11.139 1.283 -8.517 1.00 96.69 103 VAL A N 1
ATOM 852 C CA . VAL A 1 103 ? 11.779 0.248 -7.704 1.00 96.69 103 VAL A CA 1
ATOM 853 C C . VAL A 1 103 ? 12.980 -0.270 -8.488 1.00 96.69 103 VAL A C 1
ATOM 855 O O . VAL A 1 103 ? 12.868 -0.496 -9.690 1.00 96.69 103 VAL A O 1
ATOM 858 N N . ILE A 1 104 ? 14.121 -0.459 -7.825 1.00 96.06 104 ILE A N 1
ATOM 859 C CA . ILE A 1 104 ? 15.328 -0.996 -8.466 1.00 96.06 104 ILE A CA 1
ATOM 860 C C . ILE A 1 104 ? 15.637 -2.359 -7.854 1.00 96.06 104 ILE A C 1
ATOM 862 O O . ILE A 1 104 ? 15.701 -2.498 -6.631 1.00 96.06 104 ILE A O 1
ATOM 866 N N . VAL A 1 105 ? 15.834 -3.364 -8.700 1.00 95.19 105 VAL A N 1
ATOM 867 C CA . VAL A 1 105 ? 16.198 -4.727 -8.304 1.00 95.19 105 VAL A CA 1
ATOM 868 C C . VAL A 1 105 ? 17.553 -5.067 -8.904 1.00 95.19 105 VAL A C 1
ATOM 870 O O . VAL A 1 105 ? 17.773 -4.839 -10.084 1.00 95.19 105 VAL A O 1
ATOM 873 N N . HIS A 1 106 ? 18.458 -5.628 -8.115 1.00 92.31 106 HIS A N 1
ATOM 874 C CA . HIS A 1 106 ? 19.737 -6.139 -8.592 1.00 92.31 106 HIS A CA 1
ATOM 875 C C . HIS A 1 106 ? 19.869 -7.623 -8.248 1.00 92.31 106 HIS A C 1
ATOM 877 O O . HIS A 1 106 ? 19.385 -8.072 -7.206 1.00 92.31 106 HIS A O 1
ATOM 883 N N . PHE A 1 107 ? 20.516 -8.382 -9.134 1.00 90.31 107 PHE A N 1
ATOM 884 C CA . PHE A 1 107 ? 20.691 -9.829 -8.975 1.00 90.31 107 PHE A CA 1
ATOM 885 C C . PHE A 1 107 ? 22.051 -10.230 -8.397 1.00 90.31 107 PHE A C 1
ATOM 887 O O . PHE A 1 107 ? 22.169 -11.292 -7.794 1.00 90.31 107 PHE A O 1
ATOM 894 N N . ALA A 1 108 ? 23.055 -9.366 -8.538 1.00 84.38 108 ALA A N 1
ATOM 895 C CA . ALA A 1 108 ? 24.377 -9.535 -7.948 1.00 84.38 108 ALA A CA 1
ATOM 896 C C . ALA A 1 108 ? 24.581 -8.575 -6.768 1.00 84.38 108 ALA A C 1
ATOM 898 O O . ALA A 1 108 ? 23.822 -7.612 -6.598 1.00 84.38 108 ALA A O 1
ATOM 899 N N . GLU A 1 109 ? 25.633 -8.804 -5.977 1.00 77.81 109 GLU A N 1
ATOM 900 C CA . GLU A 1 109 ? 26.046 -7.852 -4.947 1.00 77.81 109 GLU A CA 1
ATOM 901 C C . GLU A 1 109 ? 26.268 -6.459 -5.544 1.00 77.81 109 GLU A C 1
ATOM 903 O O . GLU A 1 109 ? 26.823 -6.291 -6.634 1.00 77.81 109 GLU A O 1
ATOM 908 N N . ARG A 1 110 ? 25.801 -5.441 -4.816 1.00 71.94 110 ARG A N 1
ATOM 909 C CA . ARG A 1 110 ? 25.901 -4.051 -5.252 1.00 71.94 110 ARG A CA 1
ATOM 910 C C . ARG A 1 110 ? 27.372 -3.645 -5.296 1.00 71.94 110 ARG A C 1
ATOM 912 O O . ARG A 1 110 ? 28.080 -3.741 -4.299 1.00 71.94 110 ARG A O 1
ATOM 919 N N . THR A 1 111 ? 27.786 -3.090 -6.424 1.00 71.19 111 THR A N 1
ATOM 920 C CA . THR A 1 111 ? 29.064 -2.389 -6.564 1.00 71.19 111 THR A CA 1
ATOM 921 C C . THR A 1 111 ? 28.823 -0.878 -6.599 1.00 71.19 111 THR A C 1
ATOM 923 O O . THR A 1 111 ? 27.725 -0.412 -6.920 1.00 71.19 111 THR A O 1
ATOM 926 N N . GLU A 1 112 ? 29.847 -0.085 -6.279 1.00 67.88 112 GLU A N 1
ATOM 927 C CA . GLU A 1 112 ? 29.759 1.387 -6.247 1.00 67.88 112 GLU A CA 1
ATOM 928 C C . GLU A 1 112 ? 29.406 2.015 -7.610 1.00 67.88 112 GLU A C 1
ATOM 930 O O . GLU A 1 112 ? 28.945 3.150 -7.666 1.00 67.88 112 GLU A O 1
ATOM 935 N N . ASN A 1 113 ? 29.564 1.267 -8.707 1.00 71.19 113 ASN A N 1
ATOM 936 C CA . ASN A 1 113 ? 29.379 1.764 -10.072 1.00 71.19 113 ASN A CA 1
ATOM 937 C C . ASN A 1 113 ? 27.935 1.653 -10.592 1.00 71.19 113 ASN A C 1
ATOM 939 O O . ASN A 1 113 ? 27.677 2.007 -11.744 1.00 71.19 113 ASN A O 1
ATOM 943 N N . LEU A 1 114 ? 26.999 1.127 -9.797 1.00 81.12 114 LEU A N 1
ATOM 944 C CA . LEU A 1 114 ? 25.594 1.060 -10.195 1.00 81.12 114 LEU A CA 1
ATOM 945 C C . LEU A 1 114 ? 24.983 2.458 -10.207 1.00 81.12 114 LEU A C 1
ATOM 947 O O . LEU A 1 114 ? 25.043 3.199 -9.224 1.00 81.12 114 LEU A O 1
ATOM 951 N N . TRP A 1 115 ? 24.384 2.816 -11.338 1.00 86.75 115 TRP A N 1
ATOM 952 C CA . TRP A 1 115 ? 23.753 4.114 -11.484 1.00 86.75 115 TRP A CA 1
ATOM 953 C C . TRP A 1 115 ? 22.446 4.159 -10.697 1.00 86.75 115 TRP A C 1
ATOM 955 O O . TRP A 1 115 ? 21.590 3.288 -10.848 1.00 86.75 115 TRP A O 1
ATOM 965 N N . ILE A 1 116 ? 22.277 5.203 -9.888 1.00 89.75 116 ILE A N 1
ATOM 966 C CA . ILE A 1 116 ? 21.049 5.461 -9.140 1.00 89.75 116 ILE A CA 1
ATOM 967 C C . ILE A 1 116 ? 20.603 6.896 -9.444 1.00 89.75 116 ILE A C 1
ATOM 969 O O . ILE A 1 116 ? 21.420 7.814 -9.321 1.00 89.75 116 ILE A O 1
ATOM 973 N N . PRO A 1 117 ? 19.330 7.121 -9.821 1.00 91.56 117 PRO A N 1
ATOM 974 C CA . PRO A 1 117 ? 18.813 8.465 -10.034 1.00 91.56 117 PRO A CA 1
ATOM 975 C C . PRO A 1 117 ? 18.944 9.333 -8.777 1.00 91.56 117 PRO A C 1
ATOM 977 O O . PRO A 1 117 ? 18.708 8.882 -7.652 1.00 91.56 117 PRO A O 1
ATOM 980 N N . ASN A 1 118 ? 19.245 10.616 -8.962 1.00 89.88 118 ASN A N 1
ATOM 981 C CA . ASN A 1 118 ? 19.322 11.559 -7.848 1.00 89.88 118 ASN A CA 1
ATOM 982 C C . ASN A 1 118 ? 17.976 11.666 -7.111 1.00 89.88 118 ASN A C 1
ATOM 984 O O . ASN A 1 118 ? 16.931 11.902 -7.715 1.00 89.88 118 ASN A O 1
ATOM 988 N N . GLY A 1 119 ? 18.009 11.548 -5.781 1.00 85.06 119 GLY A N 1
ATOM 989 C CA . GLY A 1 119 ? 16.808 11.617 -4.941 1.00 85.06 119 GLY A CA 1
ATOM 990 C C . GLY A 1 119 ? 15.973 10.332 -4.906 1.00 85.06 119 GLY A C 1
ATOM 991 O O . GLY A 1 119 ? 14.856 10.362 -4.384 1.00 85.06 119 GLY A O 1
ATOM 992 N N . PHE A 1 120 ? 16.494 9.223 -5.439 1.00 92.00 120 PHE A N 1
ATOM 993 C CA . PHE A 1 120 ? 15.921 7.895 -5.242 1.00 92.00 120 PHE A CA 1
ATOM 994 C C . PHE A 1 120 ? 15.993 7.471 -3.763 1.00 92.00 120 PHE A C 1
ATOM 996 O O . PHE A 1 120 ? 16.955 7.772 -3.060 1.00 92.00 120 PHE A O 1
ATOM 1003 N N . ASP A 1 121 ? 14.963 6.767 -3.285 1.00 86.38 121 ASP A N 1
ATOM 1004 C CA . ASP A 1 121 ? 14.929 6.234 -1.918 1.00 86.38 121 ASP A CA 1
ATOM 1005 C C . ASP A 1 121 ? 15.544 4.834 -1.908 1.00 86.38 121 ASP A C 1
ATOM 1007 O O . ASP A 1 121 ? 14.945 3.891 -2.429 1.00 86.38 121 ASP A O 1
ATOM 1011 N N . GLU A 1 122 ? 16.710 4.684 -1.277 1.00 85.62 122 GLU A N 1
ATOM 1012 C CA . GLU A 1 122 ? 17.423 3.403 -1.190 1.00 85.62 122 GLU A CA 1
ATOM 1013 C C . GLU A 1 122 ? 16.597 2.291 -0.520 1.00 85.62 122 GLU A C 1
ATOM 1015 O O . GLU A 1 122 ? 16.855 1.114 -0.754 1.00 85.62 122 GLU A O 1
ATOM 1020 N N . LYS A 1 123 ? 15.537 2.612 0.239 1.00 81.31 123 LYS A N 1
ATOM 1021 C CA . LYS A 1 123 ? 14.608 1.599 0.779 1.00 81.31 123 LYS A CA 1
ATOM 1022 C C . LYS A 1 123 ? 13.781 0.889 -0.302 1.00 81.31 123 LYS A C 1
ATOM 1024 O O . LYS A 1 123 ? 13.069 -0.066 0.019 1.00 81.31 123 LYS A O 1
ATOM 1029 N N . ARG A 1 124 ? 13.820 1.370 -1.549 1.00 87.31 124 ARG A N 1
ATOM 1030 C CA . ARG A 1 124 ? 13.208 0.754 -2.738 1.00 87.31 124 ARG A CA 1
ATOM 1031 C C . ARG A 1 124 ? 14.238 0.058 -3.637 1.00 87.31 124 ARG A C 1
ATOM 1033 O O . ARG A 1 124 ? 13.911 -0.293 -4.769 1.00 87.31 124 ARG A O 1
ATOM 1040 N N . LEU A 1 125 ? 15.455 -0.146 -3.133 1.00 91.00 125 LEU A N 1
ATOM 1041 C CA . LEU A 1 125 ? 16.486 -0.975 -3.746 1.00 91.00 125 LEU A CA 1
ATOM 1042 C C . LEU A 1 125 ? 16.424 -2.395 -3.164 1.00 91.00 125 LEU A C 1
ATOM 1044 O O . LEU A 1 125 ? 16.377 -2.567 -1.945 1.00 91.00 125 LEU A O 1
ATOM 1048 N N . PHE A 1 126 ? 16.427 -3.410 -4.026 1.00 90.19 126 PHE A N 1
ATOM 1049 C CA . PHE A 1 126 ? 16.270 -4.809 -3.631 1.00 90.19 126 PHE A CA 1
ATOM 1050 C C . PHE A 1 126 ? 17.350 -5.704 -4.224 1.00 90.19 126 PHE A C 1
ATOM 1052 O O . PHE A 1 126 ? 17.546 -5.715 -5.435 1.00 90.19 126 PHE A O 1
ATOM 1059 N N . HIS A 1 127 ? 17.962 -6.532 -3.377 1.00 91.56 127 HIS A N 1
ATOM 1060 C CA . HIS A 1 127 ? 18.859 -7.601 -3.804 1.00 91.56 127 HIS A CA 1
ATOM 1061 C C . HIS A 1 127 ? 18.102 -8.927 -3.922 1.00 91.56 127 HIS A C 1
ATOM 1063 O O . HIS A 1 127 ? 17.709 -9.499 -2.902 1.00 91.56 127 HIS A O 1
ATOM 1069 N N . VAL A 1 128 ? 17.917 -9.430 -5.140 1.00 90.00 128 VAL A N 1
ATOM 1070 C CA . VAL A 1 128 ? 17.350 -10.762 -5.398 1.00 90.00 128 VAL A CA 1
ATOM 1071 C C . VAL A 1 128 ? 18.472 -11.665 -5.901 1.00 90.00 128 VAL A C 1
ATOM 1073 O O . VAL A 1 128 ? 18.705 -11.748 -7.098 1.00 90.00 128 VAL A O 1
ATOM 1076 N N . GLU A 1 129 ? 19.173 -12.317 -4.976 1.00 86.88 129 GLU A N 1
ATOM 1077 C CA . GLU A 1 129 ? 20.365 -13.137 -5.247 1.00 86.88 129 GLU A CA 1
ATOM 1078 C C . GLU A 1 129 ? 20.188 -14.071 -6.461 1.00 86.88 129 GLU A C 1
ATOM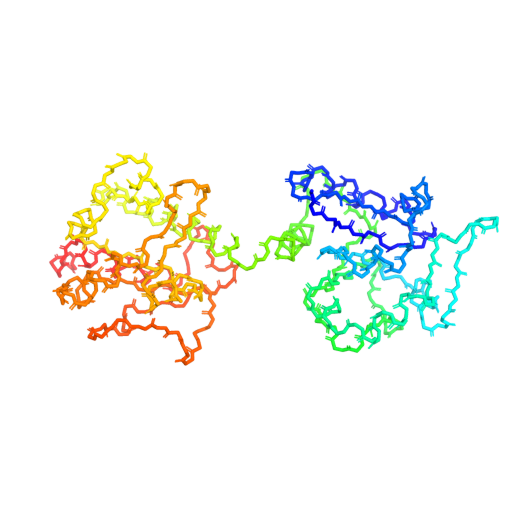 1080 O O . GLU A 1 129 ? 19.308 -14.935 -6.464 1.00 86.88 129 GLU A O 1
ATOM 1085 N N . ASP A 1 130 ? 21.015 -13.883 -7.494 1.00 82.81 130 ASP A N 1
ATOM 1086 C CA . ASP A 1 130 ? 21.025 -14.617 -8.772 1.00 82.81 130 ASP A CA 1
ATOM 1087 C C . ASP A 1 130 ? 19.664 -14.677 -9.498 1.00 82.81 130 ASP A C 1
ATOM 1089 O O . ASP A 1 130 ? 19.377 -15.625 -10.237 1.00 82.81 130 ASP A O 1
ATOM 1093 N N . GLY A 1 131 ? 18.760 -13.731 -9.227 1.00 81.00 131 GLY A N 1
ATOM 1094 C CA . GLY A 1 131 ? 17.386 -13.800 -9.726 1.00 81.00 131 GLY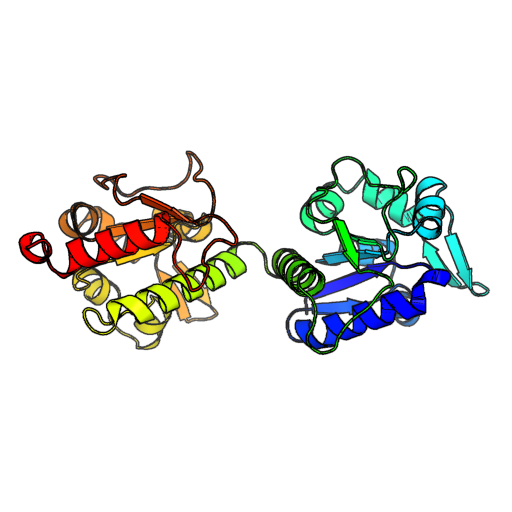 A CA 1
ATOM 1095 C C . GLY A 1 131 ? 16.634 -15.041 -9.224 1.00 81.00 131 GLY A C 1
ATOM 1096 O O . GLY A 1 131 ? 15.713 -15.530 -9.882 1.00 81.00 131 GLY A O 1
ATOM 1097 N N . LYS A 1 132 ? 17.031 -15.611 -8.076 1.00 85.88 132 LYS A N 1
ATOM 1098 C CA . LYS A 1 132 ? 16.373 -16.785 -7.494 1.00 85.88 132 LYS A CA 1
ATOM 1099 C C . LYS A 1 132 ? 14.972 -16.412 -7.030 1.00 85.88 132 LYS A C 1
ATOM 1101 O O . LYS A 1 132 ? 14.782 -15.623 -6.104 1.00 85.88 132 LYS A O 1
ATOM 1106 N N . VAL A 1 133 ? 13.988 -17.073 -7.635 1.00 85.75 133 VAL A N 1
ATOM 1107 C CA . VAL A 1 133 ? 12.574 -16.951 -7.277 1.00 85.75 133 VAL A CA 1
ATOM 1108 C C . VAL A 1 133 ? 12.024 -18.308 -6.826 1.00 85.75 133 VAL A C 1
ATOM 1110 O O . VAL A 1 133 ? 11.531 -19.074 -7.656 1.00 85.75 133 VAL A O 1
ATOM 1113 N N . PRO A 1 134 ? 12.151 -18.663 -5.531 1.00 82.00 134 PRO A N 1
ATOM 1114 C CA . PRO A 1 134 ? 11.547 -19.875 -4.986 1.00 82.00 134 PRO A CA 1
ATOM 1115 C C . PRO A 1 134 ? 10.021 -19.823 -5.096 1.00 82.00 134 PRO A C 1
ATOM 1117 O O . PRO A 1 134 ? 9.425 -18.758 -4.934 1.00 82.00 134 PRO A O 1
ATOM 1120 N N . LEU A 1 135 ? 9.378 -20.976 -5.301 1.00 75.25 135 LEU A N 1
ATOM 1121 C CA . LEU A 1 135 ? 7.914 -21.073 -5.417 1.00 75.25 135 LEU A CA 1
ATOM 1122 C C . LEU A 1 135 ? 7.190 -20.524 -4.173 1.00 75.25 135 LEU A C 1
ATOM 1124 O O . LEU A 1 135 ? 6.217 -19.778 -4.296 1.00 75.25 135 LEU A O 1
ATOM 1128 N N . ASP A 1 136 ? 7.721 -20.815 -2.984 1.00 74.50 136 ASP A N 1
ATOM 1129 C CA . ASP A 1 136 ? 7.178 -20.332 -1.707 1.00 74.50 136 ASP A CA 1
ATOM 1130 C C . ASP A 1 136 ? 7.549 -18.863 -1.410 1.00 74.50 136 ASP A C 1
ATOM 1132 O O . ASP A 1 136 ? 7.046 -18.256 -0.461 1.00 74.50 136 ASP A O 1
ATOM 1136 N N . GLY A 1 137 ? 8.379 -18.255 -2.262 1.00 76.19 137 GLY A N 1
ATOM 1137 C CA . GLY A 1 137 ? 8.925 -16.913 -2.106 1.00 76.19 137 GLY A CA 1
ATOM 1138 C C . GLY A 1 137 ? 10.163 -16.859 -1.207 1.00 76.19 137 GLY A C 1
ATOM 1139 O O . GLY A 1 137 ? 10.749 -17.866 -0.819 1.00 76.19 137 GLY A O 1
ATOM 1140 N N . SER A 1 138 ? 10.582 -15.639 -0.884 1.00 76.44 138 SER A N 1
ATOM 1141 C CA . SER A 1 138 ? 11.659 -15.340 0.064 1.00 76.44 138 SER A CA 1
ATOM 1142 C C . SER A 1 138 ? 11.314 -14.064 0.841 1.00 76.44 138 SER A C 1
ATOM 1144 O O . SER A 1 138 ? 10.447 -13.305 0.390 1.00 76.44 138 SER A O 1
ATOM 1146 N N . PRO A 1 139 ? 11.967 -13.771 1.981 1.00 74.25 139 PRO A N 1
ATOM 1147 C CA . PRO A 1 139 ? 11.751 -12.513 2.699 1.00 74.25 139 PRO A CA 1
ATOM 1148 C C . PRO A 1 139 ? 11.949 -11.274 1.813 1.00 74.25 139 PRO A C 1
ATOM 1150 O O . PRO A 1 139 ? 11.144 -10.344 1.868 1.00 74.25 139 PRO A O 1
ATOM 1153 N N . THR A 1 140 ? 12.960 -11.289 0.937 1.00 79.75 140 THR A N 1
ATOM 1154 C CA . THR A 1 140 ? 13.191 -10.221 -0.044 1.00 79.75 140 THR A CA 1
ATOM 1155 C C . THR A 1 140 ? 12.025 -10.103 -1.020 1.00 79.75 140 THR A C 1
ATOM 1157 O O . THR A 1 140 ? 11.507 -9.006 -1.209 1.00 79.75 140 THR A O 1
ATOM 1160 N N . LEU A 1 141 ? 11.566 -11.214 -1.607 1.00 80.75 141 LEU A N 1
ATOM 1161 C CA . LEU A 1 141 ? 10.459 -11.197 -2.569 1.00 80.75 141 LEU A CA 1
ATOM 1162 C C . LEU A 1 141 ? 9.143 -10.769 -1.922 1.00 80.75 141 LEU A C 1
ATOM 1164 O O . LEU A 1 141 ? 8.367 -10.050 -2.541 1.00 80.75 141 LEU A O 1
ATOM 1168 N N . ALA A 1 142 ? 8.904 -11.157 -0.669 1.00 76.88 142 ALA A N 1
ATOM 1169 C CA . ALA A 1 142 ? 7.750 -10.704 0.097 1.00 76.88 142 ALA A CA 1
ATOM 1170 C C . ALA A 1 142 ? 7.810 -9.190 0.366 1.00 76.88 142 ALA A C 1
ATOM 1172 O O . ALA A 1 142 ? 6.794 -8.501 0.260 1.00 76.88 142 ALA A O 1
ATOM 1173 N N . HIS A 1 143 ? 8.993 -8.652 0.677 1.00 78.31 143 HIS A N 1
ATOM 1174 C CA . HIS A 1 143 ? 9.171 -7.213 0.867 1.00 78.31 143 HIS A CA 1
ATOM 1175 C C . HIS A 1 143 ? 9.051 -6.438 -0.457 1.00 78.31 143 HIS A C 1
ATOM 1177 O O . HIS A 1 143 ? 8.414 -5.384 -0.486 1.00 78.31 143 HIS A O 1
ATOM 1183 N N . LEU A 1 144 ? 9.578 -6.971 -1.560 1.00 85.88 144 LEU A N 1
ATOM 1184 C CA . LEU A 1 144 ? 9.408 -6.399 -2.895 1.00 85.88 144 LEU A CA 1
ATOM 1185 C C . LEU A 1 144 ? 7.927 -6.399 -3.310 1.00 85.88 144 LEU A C 1
ATOM 1187 O O . LEU A 1 144 ? 7.404 -5.354 -3.687 1.00 85.88 144 LEU A O 1
ATOM 1191 N N . GLU A 1 145 ? 7.213 -7.515 -3.118 1.00 86.56 145 GLU A N 1
ATOM 1192 C CA . GLU A 1 145 ? 5.763 -7.611 -3.347 1.00 86.56 145 GLU A CA 1
ATOM 1193 C C . GLU A 1 145 ? 4.998 -6.553 -2.544 1.00 86.56 145 GLU A C 1
ATOM 1195 O O . GLU A 1 145 ? 4.111 -5.876 -3.068 1.00 86.56 145 GLU A O 1
ATOM 1200 N N . TYR A 1 146 ? 5.352 -6.393 -1.264 1.00 82.94 146 TYR A N 1
ATOM 1201 C CA . TYR A 1 146 ? 4.779 -5.376 -0.388 1.00 82.94 146 TYR A CA 1
ATOM 1202 C C . TYR A 1 146 ? 5.001 -3.968 -0.948 1.00 82.94 146 TYR A C 1
ATOM 1204 O O . TYR A 1 146 ? 4.056 -3.179 -0.993 1.00 82.94 146 TYR A O 1
ATOM 1212 N N . ARG A 1 147 ? 6.216 -3.644 -1.410 1.00 85.38 147 ARG A N 1
ATOM 1213 C CA . ARG A 1 147 ? 6.509 -2.329 -1.998 1.00 85.38 147 ARG A CA 1
ATOM 1214 C C . ARG A 1 147 ? 5.761 -2.094 -3.296 1.00 85.38 147 ARG A C 1
ATOM 1216 O O . ARG A 1 147 ? 5.156 -1.037 -3.429 1.00 85.38 147 ARG A O 1
ATOM 1223 N N . MET A 1 148 ? 5.732 -3.070 -4.198 1.00 90.56 148 MET A N 1
ATOM 1224 C CA . MET A 1 148 ? 4.968 -2.966 -5.442 1.00 90.56 148 MET A CA 1
ATOM 1225 C C . MET A 1 148 ? 3.484 -2.750 -5.149 1.00 90.56 148 MET A C 1
ATOM 1227 O O . MET A 1 148 ? 2.884 -1.821 -5.676 1.00 90.56 148 MET A O 1
ATOM 1231 N N . LYS A 1 149 ? 2.894 -3.525 -4.230 1.00 85.56 149 LYS A N 1
ATOM 1232 C CA . LYS A 1 149 ? 1.514 -3.302 -3.777 1.00 85.56 149 LYS A CA 1
ATOM 1233 C C . LYS A 1 149 ? 1.324 -1.905 -3.195 1.00 85.56 149 LYS A C 1
ATOM 1235 O O . LYS A 1 149 ? 0.289 -1.307 -3.455 1.00 85.56 149 LYS A O 1
ATOM 1240 N N . LYS A 1 150 ? 2.280 -1.389 -2.415 1.00 82.06 150 LYS A N 1
ATOM 1241 C CA . LYS A 1 150 ? 2.201 -0.049 -1.805 1.00 82.06 150 LYS A CA 1
ATOM 1242 C C . LYS A 1 150 ? 2.163 1.050 -2.855 1.00 82.06 150 LYS A C 1
ATOM 1244 O O . LYS A 1 150 ? 1.335 1.946 -2.756 1.00 82.06 150 LYS A O 1
ATOM 1249 N N . ILE A 1 151 ? 3.005 0.936 -3.873 1.00 89.75 151 ILE A N 1
ATOM 1250 C CA . ILE A 1 151 ? 3.020 1.850 -5.016 1.00 89.75 151 ILE A CA 1
ATOM 1251 C C . ILE A 1 151 ? 1.704 1.736 -5.790 1.00 89.75 151 ILE A C 1
ATOM 1253 O O . ILE A 1 151 ? 1.017 2.727 -6.014 1.00 89.75 151 ILE A O 1
ATOM 1257 N N . LEU A 1 152 ? 1.312 0.508 -6.132 1.00 89.44 152 LEU A N 1
ATOM 1258 C CA . LEU A 1 152 ? 0.137 0.251 -6.951 1.00 89.44 152 LEU A CA 1
ATOM 1259 C C . LEU A 1 152 ? -1.151 0.654 -6.248 1.00 89.44 152 LEU A C 1
ATOM 1261 O O . LEU A 1 152 ? -2.023 1.205 -6.892 1.00 89.44 152 LEU A O 1
ATOM 1265 N N . LEU A 1 153 ? -1.329 0.372 -4.962 1.00 83.94 153 LEU A N 1
ATOM 1266 C CA . LEU A 1 153 ? -2.610 0.538 -4.266 1.00 83.94 153 LEU A CA 1
ATOM 1267 C C . LEU A 1 153 ? -2.678 1.794 -3.395 1.00 83.94 153 LEU A C 1
ATOM 1269 O O . LEU A 1 153 ? -3.767 2.148 -2.950 1.00 83.94 153 LEU A O 1
ATOM 1273 N N . GLY A 1 154 ? -1.552 2.477 -3.197 1.00 78.00 154 GLY A N 1
ATOM 1274 C CA . GLY A 1 154 ? -1.460 3.650 -2.343 1.00 78.00 154 GLY A CA 1
ATOM 1275 C C . GLY A 1 154 ? -1.484 3.312 -0.853 1.00 78.00 154 GLY A C 1
ATOM 1276 O O . GLY A 1 154 ? -1.678 2.169 -0.427 1.00 78.00 154 GLY A O 1
ATOM 1277 N N . ASP A 1 155 ? -1.268 4.341 -0.042 1.00 67.00 155 ASP A N 1
ATOM 1278 C CA . ASP A 1 155 ? -1.162 4.205 1.409 1.00 67.00 155 ASP A CA 1
ATOM 1279 C C . ASP A 1 155 ? -2.487 3.825 2.085 1.00 67.00 155 ASP A C 1
ATOM 1281 O O . ASP A 1 155 ? -2.475 3.044 3.038 1.00 67.00 155 ASP A O 1
ATOM 1285 N N . ASP A 1 156 ? -3.622 4.290 1.561 1.00 64.06 156 ASP A N 1
ATOM 1286 C CA . ASP A 1 156 ? -4.944 4.030 2.147 1.00 64.06 156 ASP A CA 1
ATOM 1287 C C . ASP A 1 156 ? -5.306 2.538 2.122 1.00 64.06 156 ASP A C 1
ATOM 1289 O O . ASP A 1 156 ? -5.855 1.994 3.087 1.00 64.06 156 ASP A O 1
ATOM 1293 N N . PHE A 1 157 ? -4.918 1.826 1.057 1.00 67.94 157 PHE A N 1
ATOM 1294 C CA . PHE A 1 157 ? -5.076 0.373 0.990 1.00 67.94 157 PHE A CA 1
ATOM 1295 C C . PHE A 1 157 ? -4.262 -0.333 2.082 1.00 67.94 157 PHE A C 1
ATOM 1297 O O . PHE A 1 157 ? -4.723 -1.301 2.695 1.00 67.94 157 PHE A O 1
ATOM 1304 N N . PHE A 1 158 ? -3.051 0.153 2.354 1.00 66.25 158 PHE A N 1
ATOM 1305 C CA . PHE A 1 158 ? -2.198 -0.420 3.390 1.00 66.25 158 PHE A CA 1
ATOM 1306 C C . PHE A 1 158 ? -2.705 -0.122 4.788 1.00 66.25 158 PHE A C 1
ATOM 1308 O O . PHE A 1 158 ? -2.635 -1.006 5.640 1.00 66.25 158 PHE A O 1
ATOM 1315 N N . ASP A 1 159 ? -3.258 1.061 5.029 1.00 70.44 159 ASP A N 1
ATOM 1316 C CA . ASP A 1 159 ? -3.883 1.368 6.309 1.00 70.44 159 ASP A CA 1
ATOM 1317 C C . ASP A 1 159 ? -5.121 0.491 6.541 1.00 70.44 159 ASP A C 1
ATOM 1319 O O . ASP A 1 159 ? -5.295 -0.020 7.647 1.00 70.44 159 ASP A O 1
ATOM 1323 N N . SER A 1 160 ? -5.898 0.173 5.497 1.00 72.75 160 SER A N 1
ATOM 1324 C CA . SER A 1 160 ? -6.973 -0.829 5.580 1.00 72.75 160 SER A CA 1
ATOM 1325 C C . SER A 1 160 ? -6.449 -2.232 5.926 1.00 72.75 160 SER A C 1
ATOM 1327 O O . SER A 1 160 ? -6.985 -2.900 6.816 1.00 72.75 160 SER A O 1
ATOM 1329 N N . PHE A 1 161 ? -5.367 -2.683 5.283 1.00 76.44 161 PHE A N 1
ATOM 1330 C CA . PHE A 1 161 ? -4.757 -3.981 5.586 1.00 76.44 161 PHE A CA 1
ATOM 1331 C C . PHE A 1 161 ? -4.192 -4.044 7.015 1.00 76.44 161 PHE A C 1
ATOM 1333 O O . PHE A 1 161 ? -4.391 -5.034 7.721 1.00 76.44 161 PHE A O 1
ATOM 1340 N N . LYS A 1 162 ? -3.521 -2.983 7.476 1.00 80.19 162 LYS A N 1
ATOM 1341 C CA . LYS A 1 162 ? -3.002 -2.873 8.848 1.00 80.19 162 LYS A CA 1
ATOM 1342 C C . LYS A 1 162 ? -4.131 -2.825 9.871 1.00 80.19 162 LYS A C 1
ATOM 1344 O O . LYS A 1 162 ? -4.058 -3.533 10.872 1.00 80.19 162 LYS A O 1
ATOM 1349 N N . ALA A 1 163 ? -5.187 -2.059 9.598 1.00 84.75 163 ALA A N 1
ATOM 1350 C CA . ALA A 1 163 ? -6.386 -2.007 10.425 1.00 84.75 163 ALA A CA 1
ATOM 1351 C C . ALA A 1 163 ? -7.009 -3.398 10.575 1.00 84.75 163 ALA A C 1
ATOM 1353 O O . ALA A 1 163 ? -7.352 -3.798 11.685 1.00 84.75 163 ALA A O 1
ATOM 1354 N N . ARG A 1 164 ? -7.073 -4.173 9.484 1.00 84.38 164 ARG A N 1
ATOM 1355 C CA . ARG A 1 164 ? -7.546 -5.560 9.518 1.00 84.38 164 ARG A CA 1
ATOM 1356 C C . ARG A 1 164 ? -6.649 -6.456 10.370 1.00 84.38 164 ARG A C 1
ATOM 1358 O O . ARG A 1 164 ? -7.159 -7.159 11.230 1.00 84.38 164 ARG A O 1
ATOM 1365 N N . ARG A 1 165 ? -5.324 -6.390 10.205 1.00 84.56 165 ARG A N 1
ATOM 1366 C CA . ARG A 1 165 ? -4.390 -7.161 11.048 1.00 84.56 165 ARG A CA 1
ATOM 1367 C C . ARG A 1 165 ? -4.492 -6.794 12.525 1.00 84.56 165 ARG A C 1
ATOM 1369 O O . ARG A 1 165 ? -4.405 -7.674 13.377 1.00 84.56 165 ARG A O 1
ATOM 1376 N N . LEU A 1 166 ? -4.663 -5.509 12.831 1.00 86.81 166 LEU A N 1
ATOM 1377 C CA . LEU A 1 166 ? -4.888 -5.048 14.195 1.00 86.81 166 LEU A CA 1
ATOM 1378 C C . LEU A 1 166 ? -6.214 -5.592 14.736 1.00 86.81 166 LEU A C 1
ATOM 1380 O O . LEU A 1 166 ? -6.239 -6.107 15.848 1.00 86.81 166 LEU A O 1
ATOM 1384 N N . MET A 1 167 ? -7.288 -5.538 13.947 1.00 88.62 167 MET A N 1
ATOM 1385 C CA . MET A 1 167 ? -8.576 -6.129 14.308 1.00 88.62 167 MET A CA 1
ATOM 1386 C C . MET A 1 167 ? -8.436 -7.628 14.595 1.00 88.62 167 MET A C 1
ATOM 1388 O O . MET A 1 167 ? -8.868 -8.062 15.656 1.00 88.62 167 MET A O 1
ATOM 1392 N N . ASP A 1 168 ? -7.767 -8.392 13.727 1.00 87.00 168 ASP A N 1
ATOM 1393 C CA . ASP A 1 168 ? -7.528 -9.830 13.917 1.00 87.00 168 ASP A CA 1
ATOM 1394 C C . ASP A 1 168 ? -6.730 -10.106 15.206 1.00 87.00 168 ASP A C 1
ATOM 1396 O O . ASP A 1 168 ? -7.084 -10.997 15.984 1.00 87.00 168 ASP A O 1
ATOM 1400 N N . TYR A 1 169 ? -5.682 -9.315 15.476 1.00 86.00 169 TYR A N 1
ATOM 1401 C CA . TYR A 1 169 ? -4.895 -9.398 16.712 1.00 86.00 169 TYR A CA 1
ATOM 1402 C C . TYR A 1 169 ? -5.769 -9.164 17.949 1.00 86.00 169 TYR A C 1
ATOM 1404 O O . TYR A 1 169 ? -5.805 -9.995 18.863 1.00 86.00 169 TYR A O 1
ATOM 1412 N N . VAL A 1 170 ? -6.500 -8.046 17.976 1.00 88.06 170 VAL A N 1
ATOM 1413 C CA . VAL A 1 170 ? -7.347 -7.676 19.113 1.00 88.06 170 VAL A CA 1
ATOM 1414 C C . VAL A 1 170 ? -8.471 -8.698 19.280 1.00 88.06 170 VAL A C 1
ATOM 1416 O O . VAL A 1 170 ? -8.749 -9.111 20.402 1.00 88.06 170 VAL A O 1
ATOM 1419 N N . GLN A 1 171 ? -9.067 -9.185 18.193 1.00 89.06 171 GLN A N 1
ATOM 1420 C CA . GLN A 1 171 ? -10.108 -10.208 18.237 1.00 89.06 171 GLN A CA 1
ATOM 1421 C C . GLN A 1 171 ? -9.560 -11.519 18.797 1.00 89.06 171 GLN A C 1
ATOM 1423 O O . GLN A 1 171 ? -10.173 -12.105 19.685 1.00 89.06 171 GLN A O 1
ATOM 1428 N N . GLY A 1 172 ? -8.364 -11.948 18.392 1.00 87.75 172 GLY A N 1
ATOM 1429 C CA . GLY A 1 172 ? -7.704 -13.120 18.971 1.00 87.75 172 GLY A CA 1
ATOM 1430 C C . GLY A 1 172 ? -7.501 -13.014 20.489 1.00 87.75 172 GLY A C 1
ATOM 1431 O O . GLY A 1 172 ? -7.729 -13.989 21.213 1.00 87.75 172 GLY A O 1
ATOM 1432 N N . ARG A 1 173 ? -7.125 -11.826 20.981 1.00 87.38 173 ARG A N 1
ATOM 1433 C CA . ARG A 1 173 ? -6.823 -11.564 22.401 1.00 87.38 173 ARG A CA 1
ATOM 1434 C C . ARG A 1 173 ? -8.062 -11.291 23.256 1.00 87.38 173 ARG A C 1
ATOM 1436 O O . ARG A 1 173 ? -8.113 -11.724 24.405 1.00 87.38 173 ARG A O 1
ATOM 1443 N N . LEU A 1 174 ? -9.058 -10.601 22.706 1.00 89.06 174 LEU A N 1
ATOM 1444 C CA . LEU A 1 174 ? -10.226 -10.093 23.431 1.00 89.06 174 LEU A CA 1
ATOM 1445 C C . LEU A 1 174 ? -11.535 -10.811 23.088 1.00 89.06 174 LEU A C 1
ATOM 1447 O O . LEU A 1 174 ? -12.554 -10.471 23.676 1.00 89.06 174 LEU A O 1
ATOM 1451 N N . ARG A 1 175 ? -11.541 -11.844 22.232 1.00 88.94 175 ARG A N 1
AT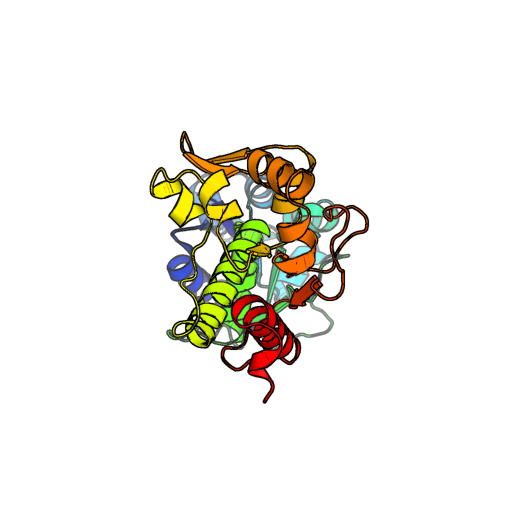OM 1452 C CA . ARG A 1 175 ? -12.765 -12.591 21.845 1.00 88.94 175 ARG A CA 1
ATOM 1453 C C . ARG A 1 175 ? -13.634 -13.098 22.998 1.00 88.94 175 ARG A C 1
ATOM 1455 O O . ARG A 1 175 ? -14.805 -13.377 22.790 1.00 88.94 175 ARG A O 1
ATOM 1462 N N . LYS A 1 176 ? -13.057 -13.311 24.187 1.00 88.88 176 LYS A N 1
ATOM 1463 C CA . LYS A 1 176 ? -13.805 -13.761 25.376 1.00 88.88 176 LYS A CA 1
ATOM 1464 C C . LYS A 1 176 ? -14.487 -12.613 26.127 1.00 88.88 176 LYS A C 1
ATOM 1466 O O . LYS A 1 176 ? -15.287 -12.881 27.011 1.00 88.88 176 LYS A O 1
ATOM 1471 N N . VAL A 1 177 ? -14.115 -11.375 25.815 1.00 88.25 177 VAL A N 1
ATOM 1472 C CA . VAL A 1 177 ? -14.501 -10.161 26.540 1.00 88.25 177 VAL A CA 1
ATOM 1473 C C . VAL A 1 177 ? -15.341 -9.231 25.668 1.00 88.25 177 VAL A C 1
ATOM 1475 O O . VAL A 1 177 ? -16.264 -8.614 26.178 1.00 88.25 177 VAL A O 1
ATOM 1478 N N . ALA A 1 178 ? -15.045 -9.135 24.371 1.00 88.88 178 ALA A N 1
ATOM 1479 C CA . ALA A 1 178 ? -15.726 -8.216 23.467 1.00 88.88 178 ALA A CA 1
ATOM 1480 C C . ALA A 1 178 ? -16.025 -8.853 22.106 1.00 88.88 178 ALA A C 1
ATOM 1482 O O . ALA A 1 178 ? -15.221 -9.620 21.566 1.00 88.88 178 ALA A O 1
ATOM 1483 N N . ASP A 1 179 ? -17.169 -8.470 21.538 1.00 90.25 179 ASP A N 1
ATOM 1484 C CA . ASP A 1 179 ? -17.495 -8.679 20.129 1.00 90.25 179 ASP A CA 1
ATOM 1485 C C . ASP A 1 179 ? -16.963 -7.495 19.313 1.00 90.25 179 ASP A C 1
ATOM 1487 O O . ASP A 1 179 ? -17.406 -6.358 19.481 1.00 90.25 179 ASP A O 1
ATOM 1491 N N . ILE A 1 180 ? -15.986 -7.753 18.447 1.00 90.06 180 ILE A N 1
ATOM 1492 C CA . ILE A 1 180 ? -15.300 -6.713 17.679 1.00 90.06 180 ILE A CA 1
ATOM 1493 C C . ILE A 1 180 ? -15.909 -6.639 16.287 1.00 90.06 180 ILE A C 1
ATOM 1495 O O . ILE A 1 180 ? -15.928 -7.623 15.550 1.00 90.06 180 ILE A O 1
ATOM 1499 N N . ARG A 1 181 ? -16.367 -5.446 15.910 1.00 89.88 181 ARG A N 1
ATOM 1500 C CA . ARG A 1 181 ? -16.978 -5.169 14.606 1.00 89.88 181 ARG A CA 1
ATOM 1501 C C . ARG A 1 181 ? -16.312 -3.956 13.974 1.00 89.88 181 ARG A C 1
ATOM 1503 O O . ARG A 1 181 ? -15.968 -3.008 14.675 1.00 89.88 181 ARG A O 1
ATOM 1510 N N . ASN A 1 182 ? -16.157 -3.972 12.653 1.00 89.12 182 ASN A N 1
ATOM 1511 C CA . ASN A 1 182 ? -15.706 -2.801 11.901 1.00 89.12 182 ASN A CA 1
ATOM 1512 C C . ASN A 1 182 ? -16.902 -2.029 11.311 1.00 89.12 182 ASN A C 1
ATOM 1514 O O . ASN A 1 182 ? -18.023 -2.534 11.241 1.00 89.12 182 ASN A O 1
ATOM 1518 N N . ILE A 1 183 ? -16.650 -0.793 10.873 1.00 88.56 183 ILE A N 1
ATOM 1519 C CA . ILE A 1 183 ? -17.682 0.093 10.318 1.00 88.56 183 ILE A CA 1
ATOM 1520 C C . ILE A 1 183 ? -18.354 -0.486 9.066 1.00 88.56 183 ILE A C 1
ATOM 1522 O O . ILE A 1 183 ? -19.570 -0.370 8.933 1.00 88.56 183 ILE A O 1
ATOM 1526 N N . LYS A 1 184 ? -17.602 -1.166 8.188 1.00 82.88 184 LYS A N 1
ATOM 1527 C CA . LYS A 1 184 ? -18.150 -1.763 6.962 1.00 82.88 184 LYS A CA 1
ATOM 1528 C C . LYS A 1 184 ? -19.167 -2.855 7.292 1.00 82.88 184 LYS A C 1
ATOM 1530 O O . LYS A 1 184 ? -20.248 -2.858 6.718 1.00 82.88 184 LYS A O 1
ATOM 1535 N N . ASP A 1 185 ? -18.876 -3.714 8.267 1.00 83.12 185 ASP A N 1
ATOM 1536 C CA . ASP A 1 185 ? -19.791 -4.770 8.716 1.00 83.12 185 ASP A CA 1
ATOM 1537 C C . ASP A 1 185 ? -21.062 -4.209 9.369 1.00 83.12 185 ASP A C 1
ATOM 1539 O O . ASP A 1 185 ? -22.130 -4.819 9.282 1.00 83.12 185 ASP A O 1
ATOM 1543 N N . ILE A 1 186 ? -20.960 -3.059 10.044 1.00 85.12 186 ILE A N 1
ATOM 1544 C CA . ILE A 1 186 ? -22.110 -2.376 10.649 1.00 85.12 186 ILE A CA 1
ATOM 1545 C C . ILE A 1 186 ? -22.992 -1.761 9.555 1.00 85.12 186 ILE A C 1
ATOM 1547 O O . ILE A 1 186 ? -24.198 -2.014 9.535 1.00 85.12 186 ILE A O 1
ATOM 1551 N N . LEU A 1 187 ? -22.388 -1.004 8.634 1.00 80.25 187 LEU A N 1
ATOM 1552 C CA . LEU A 1 187 ? -23.087 -0.316 7.546 1.00 80.25 187 LEU A CA 1
ATOM 1553 C C . LEU A 1 187 ? -23.713 -1.299 6.546 1.00 80.25 187 LEU A C 1
ATOM 1555 O O . LEU A 1 187 ? -24.861 -1.117 6.153 1.00 80.25 187 LEU A O 1
ATOM 1559 N N . ALA A 1 188 ? -23.014 -2.384 6.200 1.00 74.69 188 ALA A N 1
ATOM 1560 C CA . ALA A 1 188 ? -23.511 -3.403 5.272 1.00 74.69 188 ALA A CA 1
ATOM 1561 C C . ALA A 1 188 ? -24.739 -4.168 5.795 1.00 74.69 188 ALA A C 1
ATOM 1563 O O . ALA A 1 188 ? -25.460 -4.786 5.019 1.00 74.69 188 ALA A O 1
ATOM 1564 N N . ARG A 1 189 ? -24.989 -4.147 7.110 1.00 75.12 189 ARG A N 1
ATOM 1565 C CA . ARG A 1 189 ? -26.165 -4.777 7.734 1.00 75.12 189 ARG A CA 1
ATOM 1566 C C . ARG A 1 189 ? -27.351 -3.817 7.875 1.00 75.12 189 ARG A C 1
ATOM 1568 O O . ARG A 1 189 ? -28.259 -4.126 8.644 1.00 75.12 189 ARG A O 1
ATOM 1575 N N . GLU A 1 190 ? -27.298 -2.655 7.214 1.00 64.06 190 GLU A N 1
ATOM 1576 C CA . GLU A 1 190 ? -28.285 -1.564 7.310 1.00 64.06 190 GLU A CA 1
ATOM 1577 C C . GLU A 1 190 ? -28.599 -1.167 8.763 1.00 64.06 190 GLU A C 1
ATOM 1579 O O . GLU A 1 190 ? -29.695 -0.718 9.103 1.00 64.06 190 GLU A O 1
ATOM 1584 N N . ARG A 1 191 ? -27.632 -1.359 9.668 1.00 66.94 191 ARG A N 1
ATOM 1585 C CA . ARG A 1 191 ? -27.797 -0.973 11.067 1.00 66.94 191 ARG A CA 1
ATOM 1586 C C . ARG A 1 191 ? -27.641 0.531 11.193 1.00 66.94 191 ARG A C 1
ATOM 1588 O O . ARG A 1 191 ? -26.851 1.153 10.488 1.00 66.94 191 ARG A O 1
ATOM 1595 N N . ASP A 1 192 ? -28.348 1.100 12.161 1.00 86.50 192 ASP A N 1
ATOM 1596 C CA . ASP A 1 192 ? -28.161 2.492 12.555 1.00 86.50 192 ASP A CA 1
ATOM 1597 C C . ASP A 1 192 ? -26.754 2.667 13.151 1.00 86.50 192 ASP A C 1
ATOM 1599 O O . ASP A 1 192 ? -26.503 2.365 14.323 1.00 86.50 192 ASP A O 1
ATOM 1603 N N . PHE A 1 193 ? -25.822 3.122 12.311 1.00 89.94 193 PHE A N 1
ATOM 1604 C CA . PHE A 1 193 ? -24.419 3.300 12.670 1.00 89.94 193 PHE A CA 1
ATOM 1605 C C . PHE A 1 193 ? -24.242 4.264 13.848 1.00 89.94 193 PHE A C 1
ATOM 1607 O O . PHE A 1 193 ? -23.438 3.983 14.736 1.00 89.94 193 PHE A O 1
ATOM 1614 N N . LYS A 1 194 ? -25.039 5.341 13.920 1.00 92.31 194 LYS A N 1
ATOM 1615 C CA . LYS A 1 194 ? -25.011 6.303 15.034 1.00 92.31 194 LYS A CA 1
ATOM 1616 C C . LYS A 1 194 ? -25.341 5.599 16.349 1.00 92.31 194 LYS A C 1
ATOM 1618 O O . LYS A 1 194 ? -24.646 5.756 17.352 1.00 92.31 194 LYS A O 1
ATOM 1623 N N . LYS A 1 195 ? -26.373 4.754 16.337 1.00 91.06 195 LYS A N 1
ATOM 1624 C CA . LYS A 1 195 ? -26.798 3.973 17.505 1.00 91.06 195 LYS A CA 1
ATOM 1625 C C . LYS A 1 195 ? -25.797 2.892 17.909 1.00 91.06 195 LYS A C 1
ATOM 1627 O O . LYS A 1 195 ? -25.597 2.697 19.107 1.00 91.06 195 LYS A O 1
ATOM 1632 N N . GLU A 1 196 ? -25.187 2.189 16.956 1.00 91.56 196 GLU A N 1
ATOM 1633 C CA . GLU A 1 196 ? -24.125 1.215 17.255 1.00 91.56 196 GLU A CA 1
ATOM 1634 C C . GLU A 1 196 ? -22.905 1.926 17.853 1.00 91.56 196 GLU A C 1
ATOM 1636 O O . GLU A 1 196 ? -22.443 1.521 18.915 1.00 91.56 196 GLU A O 1
ATOM 1641 N N . LEU A 1 197 ? -22.463 3.047 17.266 1.00 91.94 197 LEU A N 1
ATOM 1642 C CA . LEU A 1 197 ? -21.341 3.840 17.776 1.00 91.94 197 LEU A CA 1
ATOM 1643 C C . LEU A 1 197 ? -21.582 4.323 19.215 1.00 91.94 197 LEU A C 1
ATOM 1645 O O . LEU A 1 197 ? -20.705 4.174 20.063 1.00 91.94 197 LEU A O 1
ATOM 1649 N N . ARG A 1 198 ? -22.792 4.815 19.526 1.00 91.38 198 ARG A N 1
ATOM 1650 C CA . ARG A 1 198 ? -23.184 5.212 20.893 1.00 91.38 198 ARG A CA 1
ATOM 1651 C C . ARG A 1 198 ? -23.118 4.071 21.902 1.00 91.38 198 ARG A C 1
ATOM 1653 O O . ARG A 1 198 ? -22.825 4.312 23.075 1.00 91.38 198 ARG A O 1
ATOM 1660 N N . ARG A 1 199 ? -23.456 2.854 21.474 1.00 91.19 199 ARG A N 1
ATOM 1661 C CA . ARG A 1 199 ? -23.575 1.670 22.338 1.00 91.19 199 ARG A CA 1
ATOM 1662 C C . ARG A 1 199 ? -22.264 0.921 22.527 1.00 91.19 199 ARG A C 1
ATOM 1664 O O . ARG A 1 199 ? -22.169 0.162 23.481 1.00 91.19 199 ARG A O 1
ATOM 1671 N N . SER A 1 200 ? -21.282 1.127 21.656 1.00 92.81 200 SER A N 1
ATOM 1672 C CA . SER A 1 200 ? -19.973 0.486 21.764 1.00 92.81 200 SER A CA 1
ATOM 1673 C C . SER A 1 200 ? -19.287 0.838 23.083 1.00 92.81 200 SER A C 1
ATOM 1675 O O . SER A 1 200 ? -19.060 2.011 23.371 1.00 92.81 200 SER A O 1
ATOM 1677 N N . GLU A 1 201 ? -18.913 -0.163 23.881 1.00 93.44 201 GLU A N 1
ATOM 1678 C CA . GLU A 1 201 ? -18.199 0.058 25.150 1.00 93.44 201 GLU A CA 1
ATOM 1679 C C . GLU A 1 201 ? -16.770 0.576 24.929 1.00 93.44 201 GLU A C 1
ATOM 1681 O O . GLU A 1 201 ? -16.217 1.262 25.781 1.00 93.44 201 GLU A O 1
ATOM 1686 N N . CYS A 1 202 ? -16.182 0.300 23.764 1.00 95.00 202 CYS A N 1
ATOM 1687 C CA . CYS A 1 202 ? -14.880 0.806 23.345 1.00 95.00 202 CYS A CA 1
ATOM 1688 C C . CYS A 1 202 ? -14.898 1.079 21.837 1.00 95.00 202 CYS A C 1
ATOM 1690 O O . CYS A 1 202 ? -15.419 0.275 21.061 1.00 95.00 202 CYS A O 1
ATOM 1692 N N . VAL A 1 203 ? -14.330 2.209 21.415 1.00 95.56 203 VAL A N 1
ATOM 1693 C CA . VAL A 1 203 ? -14.234 2.608 20.006 1.00 95.56 203 VAL A CA 1
ATOM 1694 C C . VAL A 1 203 ? -12.767 2.791 19.655 1.00 95.56 203 VAL A C 1
ATOM 1696 O O . VAL A 1 203 ? -12.077 3.597 20.271 1.00 95.56 203 VAL A O 1
ATOM 1699 N N . VAL A 1 204 ? -12.293 2.072 18.638 1.00 95.06 204 VAL A N 1
ATOM 1700 C CA . VAL A 1 204 ? -10.937 2.235 18.102 1.00 95.06 204 VAL A CA 1
ATOM 1701 C C . VAL A 1 204 ? -11.027 2.929 16.748 1.00 95.06 204 VAL A C 1
ATOM 1703 O O . VAL A 1 204 ? -11.559 2.364 15.793 1.00 95.06 204 VAL A O 1
ATOM 1706 N N . LEU A 1 205 ? -10.501 4.149 16.665 1.00 94.44 205 LEU A N 1
ATOM 1707 C CA . LEU A 1 205 ? -10.371 4.900 15.421 1.00 94.44 205 LEU A CA 1
ATOM 1708 C C . LEU A 1 205 ? -8.966 4.709 14.849 1.00 94.44 205 LEU A C 1
ATOM 1710 O O . LEU A 1 205 ? -7.971 5.021 15.503 1.00 94.44 205 LEU A O 1
ATOM 1714 N N . ILE A 1 206 ? -8.888 4.244 13.603 1.00 91.81 206 ILE A N 1
ATOM 1715 C CA . ILE A 1 206 ? -7.643 4.267 12.834 1.00 91.81 206 ILE A CA 1
ATOM 1716 C C . ILE A 1 206 ? -7.483 5.666 12.240 1.00 91.81 206 ILE A C 1
ATOM 1718 O O . ILE A 1 206 ? -8.216 6.042 11.327 1.00 91.81 206 ILE A O 1
ATOM 1722 N N . GLY A 1 207 ? -6.545 6.441 12.780 1.00 89.12 207 GLY A N 1
ATOM 1723 C CA . GLY A 1 207 ? -6.295 7.833 12.412 1.00 89.12 207 GLY A CA 1
ATOM 1724 C C . GLY A 1 207 ? -5.487 7.980 11.123 1.00 89.12 207 GLY A C 1
ATOM 1725 O O . GLY A 1 207 ? -4.441 8.622 11.129 1.00 89.12 207 GLY A O 1
ATOM 1726 N N . SER A 1 208 ? -5.916 7.367 10.017 1.00 87.06 208 SER A N 1
ATOM 1727 C CA . SER A 1 208 ? -5.314 7.684 8.715 1.00 87.06 208 SER A CA 1
ATOM 1728 C C . SER A 1 208 ? -5.682 9.112 8.302 1.00 87.06 208 SER A C 1
ATOM 1730 O O . SER A 1 208 ? -6.748 9.611 8.673 1.00 87.06 208 SER A O 1
ATOM 1732 N N . HIS A 1 209 ? -4.832 9.769 7.505 1.00 83.44 209 HIS A N 1
ATOM 1733 C CA . HIS A 1 209 ? -5.112 11.126 7.017 1.00 83.44 209 HIS A CA 1
ATOM 1734 C C . HIS A 1 209 ? -6.481 11.208 6.328 1.00 83.44 209 HIS A C 1
ATOM 1736 O O . HIS A 1 209 ? -7.247 12.128 6.600 1.00 83.44 209 HIS A O 1
ATOM 1742 N N . GLN A 1 210 ? -6.827 10.210 5.507 1.00 85.69 210 GLN A N 1
ATOM 1743 C CA . GLN A 1 210 ? -8.123 10.138 4.832 1.00 85.69 210 GLN A CA 1
ATOM 1744 C C . GLN A 1 210 ? -9.289 10.037 5.827 1.00 85.69 210 GLN A C 1
ATOM 1746 O O . GLN A 1 210 ? -10.257 10.789 5.718 1.00 85.69 210 GLN A O 1
ATOM 1751 N N . ALA A 1 211 ? -9.206 9.150 6.825 1.00 89.81 211 ALA A N 1
ATOM 1752 C CA . ALA A 1 211 ? -10.270 8.990 7.816 1.00 89.81 211 ALA A CA 1
ATOM 1753 C C . ALA A 1 211 ? -10.481 10.278 8.625 1.00 89.81 211 ALA A C 1
ATOM 1755 O O . ALA A 1 211 ? -11.614 10.730 8.794 1.00 89.81 211 ALA A O 1
ATOM 1756 N N . LEU A 1 212 ? -9.393 10.901 9.081 1.00 91.56 212 LEU A N 1
ATOM 1757 C CA . LEU A 1 212 ? -9.446 12.143 9.851 1.00 91.56 212 LEU A CA 1
ATOM 1758 C C . LEU A 1 212 ? -9.955 13.318 9.013 1.00 91.56 212 LEU A C 1
ATOM 1760 O O . LEU A 1 212 ? -10.789 14.081 9.496 1.00 91.56 212 LEU A O 1
ATOM 1764 N N . PHE A 1 213 ? -9.541 13.417 7.747 1.00 89.44 213 PHE A N 1
ATOM 1765 C CA . PHE A 1 213 ? -10.050 14.414 6.808 1.00 89.44 213 PHE A CA 1
ATOM 1766 C C . PHE A 1 213 ? -11.564 14.279 6.603 1.00 89.44 213 PHE A C 1
ATOM 1768 O O . PHE A 1 213 ? -12.284 15.279 6.672 1.00 89.44 213 PHE A O 1
ATOM 1775 N N . LEU A 1 214 ? -12.065 13.056 6.395 1.00 92.56 214 LEU A N 1
ATOM 1776 C CA . LEU A 1 214 ? -13.498 12.803 6.226 1.00 92.56 214 LEU A CA 1
ATOM 1777 C C . LEU A 1 214 ? -14.293 13.182 7.481 1.00 92.56 214 LEU A C 1
ATOM 1779 O O . LEU A 1 214 ? -15.361 13.781 7.363 1.00 92.56 214 LEU A O 1
ATOM 1783 N N . ILE A 1 215 ? -13.779 12.882 8.679 1.00 94.56 215 ILE A N 1
ATOM 1784 C CA . ILE A 1 215 ? -14.432 13.273 9.938 1.00 94.56 215 ILE A CA 1
ATOM 1785 C C . ILE A 1 215 ? -14.433 14.798 10.087 1.00 94.56 215 ILE A C 1
ATOM 1787 O O . ILE A 1 215 ? -15.488 15.403 10.270 1.00 94.56 215 ILE A O 1
ATOM 1791 N N . GLN A 1 216 ? -13.268 15.435 9.959 1.00 92.94 216 GLN A N 1
ATOM 1792 C CA . GLN A 1 216 ? -13.111 16.879 10.134 1.00 92.94 216 GLN A CA 1
ATOM 1793 C C . GLN A 1 216 ? -14.021 17.676 9.191 1.00 92.94 216 GLN A C 1
ATOM 1795 O O . GLN A 1 216 ? -14.646 18.651 9.608 1.00 92.94 216 GLN A O 1
ATOM 1800 N N . ASN A 1 217 ? -14.136 17.234 7.936 1.00 93.06 217 ASN A N 1
ATOM 1801 C CA . ASN A 1 217 ? -14.944 17.897 6.914 1.00 93.06 217 ASN A CA 1
ATOM 1802 C C . ASN A 1 217 ? -16.391 17.382 6.845 1.00 93.06 217 ASN A C 1
ATOM 1804 O O . ASN A 1 217 ? -17.139 17.799 5.961 1.00 93.06 217 ASN A O 1
ATOM 1808 N N . LYS A 1 218 ? -16.807 16.496 7.764 1.00 95.62 218 LYS A N 1
ATOM 1809 C CA . LYS A 1 218 ? -18.150 15.888 7.810 1.00 95.62 218 LYS A CA 1
ATOM 1810 C C . LYS A 1 218 ? -18.556 15.234 6.482 1.00 95.62 218 LYS A C 1
ATOM 1812 O O . LYS A 1 218 ? -19.691 15.372 6.022 1.00 95.62 218 LYS A O 1
ATOM 1817 N N . GLN A 1 219 ? -17.615 14.541 5.851 1.00 94.06 219 GLN A N 1
ATOM 1818 C CA . GLN A 1 219 ? -17.789 13.876 4.564 1.00 94.06 219 GLN A CA 1
ATOM 1819 C C . GLN A 1 219 ? -18.009 12.371 4.727 1.00 94.06 219 GLN A C 1
ATOM 1821 O O . GLN A 1 219 ? -17.674 11.768 5.747 1.00 94.06 219 GLN A O 1
ATOM 1826 N N . GLN A 1 220 ? -18.588 11.766 3.692 1.00 91.50 220 GLN A N 1
ATOM 1827 C CA . GLN A 1 220 ? -18.775 10.324 3.586 1.00 91.50 220 GLN A CA 1
ATOM 1828 C C . GLN A 1 220 ? -17.872 9.769 2.487 1.00 91.50 220 GLN A C 1
ATOM 1830 O O . GLN A 1 220 ? -17.759 10.367 1.418 1.00 91.50 220 GLN A O 1
ATOM 1835 N N . GLU A 1 221 ? -17.296 8.601 2.734 1.00 85.69 221 GLU A N 1
ATOM 1836 C CA . GLU A 1 221 ? -16.719 7.760 1.690 1.00 85.69 221 GLU A CA 1
ATOM 1837 C C . GLU A 1 221 ? -17.790 6.795 1.180 1.00 85.69 221 GLU A C 1
ATOM 1839 O O . GLU A 1 221 ? -18.564 6.241 1.971 1.00 85.69 221 GLU A O 1
ATOM 1844 N N . LYS A 1 222 ? -17.846 6.606 -0.141 1.00 78.50 222 LYS A N 1
ATOM 1845 C CA . LYS A 1 222 ? -18.804 5.715 -0.795 1.00 78.50 222 LYS A CA 1
ATOM 1846 C C . LYS A 1 222 ? -18.121 4.807 -1.807 1.00 78.50 222 LYS A C 1
ATOM 1848 O O . LYS A 1 222 ? -17.203 5.228 -2.505 1.00 78.50 222 LYS A O 1
ATOM 1853 N N . GLU A 1 223 ? -18.648 3.599 -1.934 1.00 70.12 223 GLU A N 1
ATOM 1854 C CA . GLU A 1 223 ? -18.349 2.651 -3.001 1.00 70.12 223 GLU A CA 1
ATOM 1855 C C . GLU A 1 223 ? -19.656 2.368 -3.760 1.00 70.12 223 GLU A C 1
ATOM 1857 O O . GLU A 1 223 ? -20.537 1.648 -3.285 1.00 70.12 223 GLU A O 1
ATOM 1862 N N . GLY A 1 224 ? -19.825 3.025 -4.913 1.00 73.19 224 GLY A N 1
ATOM 1863 C CA . GLY A 1 224 ? -21.120 3.104 -5.594 1.00 73.19 224 GLY A CA 1
ATOM 1864 C C . GLY A 1 224 ? -22.149 3.854 -4.743 1.00 73.19 224 GLY A C 1
ATOM 1865 O O . GLY A 1 224 ? -21.882 4.958 -4.266 1.00 73.19 224 GLY A O 1
ATOM 1866 N N . ASP A 1 225 ? -23.308 3.236 -4.523 1.00 75.38 225 ASP A N 1
ATOM 1867 C CA . ASP A 1 225 ? -24.375 3.797 -3.685 1.00 75.38 225 ASP A CA 1
ATOM 1868 C C . ASP A 1 225 ? -24.193 3.497 -2.184 1.00 75.38 225 ASP A C 1
ATOM 1870 O O . ASP A 1 225 ? -24.926 4.030 -1.347 1.00 75.38 225 ASP A O 1
ATOM 1874 N N . PHE A 1 226 ? -23.202 2.676 -1.815 1.00 72.94 226 PHE A N 1
ATOM 1875 C CA . PHE A 1 226 ? -22.980 2.240 -0.437 1.00 72.94 226 PHE A CA 1
ATOM 1876 C C . PHE A 1 226 ? -21.983 3.141 0.285 1.00 72.94 226 PHE A C 1
ATOM 1878 O O . PHE A 1 226 ? -20.891 3.401 -0.211 1.00 72.94 226 PHE A O 1
ATOM 1885 N N . ILE A 1 227 ? -22.328 3.580 1.495 1.00 81.12 227 ILE A N 1
ATOM 1886 C CA . ILE A 1 227 ? -21.398 4.305 2.368 1.00 81.12 227 ILE A CA 1
ATOM 1887 C C . ILE A 1 227 ? -20.429 3.297 2.995 1.00 81.12 227 ILE A C 1
ATOM 1889 O O . ILE A 1 227 ? -20.858 2.321 3.609 1.00 81.12 227 ILE A O 1
ATOM 1893 N N . THR A 1 228 ? -19.127 3.542 2.863 1.00 82.62 228 THR A N 1
ATOM 1894 C CA . THR A 1 228 ? -18.057 2.713 3.447 1.00 82.62 228 THR A CA 1
ATOM 1895 C C . THR A 1 228 ? -17.452 3.340 4.698 1.00 82.62 228 THR A C 1
ATOM 1897 O O . THR A 1 228 ? -16.913 2.621 5.544 1.00 82.62 228 THR A O 1
ATOM 1900 N N . PHE A 1 229 ? -17.580 4.662 4.841 1.00 89.75 229 PHE A N 1
ATOM 1901 C CA . PHE A 1 229 ? -17.163 5.419 6.014 1.00 89.75 229 PHE A CA 1
ATOM 1902 C C . PHE A 1 229 ? -18.018 6.684 6.166 1.00 89.75 229 PHE A C 1
ATOM 1904 O O . PHE A 1 229 ? -18.120 7.480 5.233 1.00 89.75 229 PHE A O 1
ATOM 1911 N N . ASP A 1 230 ? -18.625 6.895 7.336 1.00 91.88 230 ASP A N 1
ATOM 1912 C CA . ASP A 1 230 ? -19.493 8.053 7.592 1.00 91.88 230 ASP A CA 1
ATOM 1913 C C . ASP A 1 230 ? -18.836 9.044 8.563 1.00 91.88 230 ASP A C 1
ATOM 1915 O O . ASP A 1 230 ? -19.115 9.058 9.765 1.00 91.88 230 ASP A O 1
ATOM 1919 N N . GLY A 1 231 ? -17.940 9.881 8.031 1.00 94.38 231 GLY A N 1
ATOM 1920 C CA . GLY A 1 231 ? -17.238 10.902 8.807 1.00 94.38 231 GLY A CA 1
ATOM 1921 C C . GLY A 1 231 ? -18.178 11.944 9.415 1.00 94.38 231 GLY A C 1
ATOM 1922 O O . GLY A 1 231 ? -17.904 12.443 10.503 1.00 94.38 231 GLY A O 1
ATOM 1923 N N . ARG A 1 232 ? -19.327 12.216 8.780 1.00 94.75 232 ARG A N 1
ATOM 1924 C CA . ARG A 1 232 ? -20.365 13.107 9.321 1.00 94.75 232 ARG A CA 1
ATOM 1925 C C . ARG A 1 232 ? -20.939 12.567 10.629 1.00 94.75 232 ARG A C 1
ATOM 1927 O O . ARG A 1 232 ? -20.933 13.289 11.621 1.00 94.75 232 ARG A O 1
ATOM 1934 N N . VAL A 1 233 ? -21.395 11.311 10.647 1.00 94.81 233 VAL A N 1
ATOM 1935 C CA . VAL A 1 233 ? -21.962 10.694 11.862 1.00 94.81 233 VAL A CA 1
ATOM 1936 C C . VAL A 1 233 ? -20.916 10.598 12.973 1.00 94.81 233 VAL A C 1
ATOM 1938 O O . VAL A 1 233 ? -21.225 10.891 14.125 1.00 94.81 233 VAL A O 1
ATOM 1941 N N . ILE A 1 234 ? -19.672 10.236 12.638 1.00 95.56 234 ILE A N 1
ATOM 1942 C CA . ILE A 1 234 ? -18.575 10.177 13.617 1.00 95.56 234 ILE A CA 1
ATOM 1943 C C . ILE A 1 234 ? -18.310 11.562 14.216 1.00 95.56 234 ILE A C 1
ATOM 1945 O O . ILE A 1 234 ? -18.179 11.685 15.431 1.00 95.56 234 ILE A O 1
ATOM 1949 N N . GLN A 1 235 ? -18.251 12.604 13.383 1.00 95.56 235 GLN A N 1
ATOM 1950 C CA . GLN A 1 235 ? -18.002 13.968 13.844 1.00 95.56 235 GLN A CA 1
ATOM 1951 C C . GLN A 1 235 ? -19.109 14.454 14.783 1.00 95.56 235 GLN A C 1
ATOM 1953 O O . GLN A 1 235 ? -18.798 15.019 15.830 1.00 95.56 235 GLN A O 1
ATOM 1958 N N . GLU A 1 236 ? -20.376 14.227 14.422 1.00 94.31 236 GLU A N 1
ATOM 1959 C CA . GLU A 1 236 ? -21.524 14.564 15.269 1.00 94.31 236 GLU A CA 1
ATOM 1960 C C . GLU A 1 236 ? -21.436 13.852 16.621 1.00 94.31 236 GLU A C 1
ATOM 1962 O O . GLU A 1 236 ? -21.520 14.497 17.663 1.00 94.31 236 GLU A O 1
ATOM 1967 N N . GLU A 1 237 ? -21.192 12.539 16.623 1.00 95.06 237 GLU A N 1
ATOM 1968 C CA . GLU A 1 237 ? -21.085 11.771 17.865 1.00 95.06 237 GLU A CA 1
ATOM 1969 C C . GLU A 1 237 ? -19.911 12.212 18.730 1.00 95.06 237 GLU A C 1
ATOM 1971 O O . GLU A 1 237 ? -20.057 12.326 19.942 1.00 95.06 237 GLU A O 1
ATOM 1976 N N . PHE A 1 238 ? -18.754 12.506 18.141 1.00 94.75 238 PHE A N 1
ATOM 1977 C CA . PHE A 1 238 ? -17.599 12.944 18.923 1.00 94.75 238 PHE A CA 1
ATOM 1978 C C . PHE A 1 238 ? -17.783 14.369 19.466 1.00 94.75 238 PHE A C 1
ATOM 1980 O O . PHE A 1 238 ? -17.179 14.713 20.477 1.00 94.75 238 PHE A O 1
ATOM 1987 N N . ALA A 1 239 ? -18.624 15.194 18.837 1.00 93.06 239 ALA A N 1
ATOM 1988 C CA . ALA A 1 239 ? -18.968 16.520 19.343 1.00 93.06 239 ALA A CA 1
ATOM 1989 C C . ALA A 1 239 ? -20.060 16.486 20.430 1.00 93.06 239 ALA A C 1
ATOM 1991 O O . ALA A 1 239 ? -20.014 17.282 21.364 1.00 93.06 239 ALA A O 1
ATOM 1992 N N . GLU A 1 240 ? -21.041 15.586 20.313 1.00 93.06 240 GLU A N 1
ATOM 1993 C CA . GLU A 1 240 ? -22.207 15.519 21.208 1.00 93.06 240 GLU A CA 1
ATOM 1994 C C . GLU A 1 240 ? -22.016 14.566 22.400 1.00 93.06 240 GLU A C 1
ATOM 1996 O O . GLU A 1 240 ? -22.686 14.711 23.423 1.00 93.06 240 GLU A O 1
ATOM 2001 N N . ASN A 1 241 ? -21.121 13.581 22.289 1.00 93.56 241 ASN A N 1
ATOM 2002 C CA . ASN A 1 241 ? -20.947 12.512 23.269 1.00 93.56 241 ASN A CA 1
ATOM 2003 C C . ASN A 1 241 ? -19.574 12.592 23.947 1.00 93.56 241 ASN A C 1
ATOM 2005 O O . ASN A 1 241 ? -18.640 11.847 23.639 1.00 93.56 241 ASN A O 1
ATOM 2009 N N . GLU A 1 242 ? -19.469 13.508 24.910 1.00 93.00 242 GLU A N 1
ATOM 2010 C CA . GLU A 1 242 ? -18.232 13.752 25.658 1.00 93.00 242 GLU A CA 1
ATOM 2011 C C . GLU A 1 242 ? -17.718 12.494 26.376 1.00 93.00 242 GLU A C 1
ATOM 2013 O O . GLU A 1 242 ? -16.513 12.278 26.462 1.00 93.00 242 GLU A O 1
ATOM 2018 N N . GLU A 1 243 ? -18.627 11.648 26.866 1.00 93.69 243 GLU A N 1
ATOM 2019 C CA . GLU A 1 243 ? -18.297 10.403 27.561 1.00 93.69 243 GLU A CA 1
ATOM 2020 C C . GLU A 1 243 ? -17.599 9.413 26.614 1.00 93.69 243 GLU A C 1
ATOM 2022 O O . GLU A 1 243 ? -16.550 8.865 26.962 1.00 93.69 243 GLU A O 1
ATOM 2027 N N . LEU A 1 244 ? -18.099 9.260 25.381 1.00 94.25 244 LEU A N 1
ATOM 2028 C CA . LEU A 1 244 ? -17.457 8.423 24.368 1.00 94.25 244 LEU A CA 1
ATOM 2029 C C . LEU A 1 244 ? -16.023 8.895 24.100 1.00 94.25 244 LEU A C 1
ATOM 2031 O O . LEU A 1 244 ? -15.091 8.089 24.131 1.00 94.25 244 LEU A O 1
ATOM 2035 N N . VAL A 1 245 ? -15.822 10.197 23.885 1.00 94.62 245 VAL A N 1
ATOM 2036 C CA . VAL A 1 245 ? -14.493 10.756 23.590 1.00 94.62 245 VAL A CA 1
ATOM 2037 C C . VAL A 1 245 ? -13.557 10.638 24.797 1.00 94.62 245 VAL A C 1
ATOM 2039 O O . VAL A 1 245 ? -12.416 10.185 24.660 1.00 94.62 245 VAL A O 1
ATOM 2042 N N . LYS A 1 246 ? -14.025 10.987 25.999 1.00 93.38 246 LYS A N 1
ATOM 2043 C CA . LYS A 1 246 ? -13.204 11.023 27.221 1.00 93.38 246 LYS A CA 1
ATOM 2044 C C . LYS A 1 246 ? -12.886 9.650 27.804 1.00 93.38 246 LYS A C 1
ATOM 2046 O O . LYS A 1 246 ? -11.826 9.514 28.408 1.00 93.38 246 LYS A O 1
ATOM 2051 N N . ASN A 1 247 ? -13.727 8.640 27.582 1.00 92.38 247 ASN A N 1
ATOM 2052 C CA . ASN A 1 247 ? -13.571 7.355 28.272 1.00 92.38 247 ASN A CA 1
ATOM 2053 C C . ASN A 1 247 ? -13.423 6.158 27.332 1.00 92.38 247 ASN A C 1
ATOM 2055 O O . ASN A 1 247 ? -12.658 5.246 27.637 1.00 92.38 247 ASN A O 1
ATOM 2059 N N . ARG A 1 248 ? -14.119 6.149 26.188 1.00 95.00 248 ARG A N 1
ATOM 2060 C CA . ARG A 1 248 ? -14.258 4.942 25.349 1.00 95.00 248 ARG A CA 1
ATOM 2061 C C . ARG A 1 248 ? -13.456 4.968 24.052 1.00 95.00 248 ARG A C 1
ATOM 2063 O O . ARG A 1 248 ? -13.195 3.912 23.482 1.00 95.00 248 ARG A O 1
ATOM 2070 N N . LEU A 1 249 ? -13.053 6.149 23.585 1.00 96.69 249 LEU A N 1
ATOM 2071 C CA . LEU A 1 249 ? -12.284 6.311 22.352 1.00 96.69 249 LEU A CA 1
ATOM 2072 C C . LEU A 1 249 ? -10.797 5.975 22.548 1.00 96.69 249 LEU A C 1
ATOM 2074 O O . LEU A 1 249 ? -10.160 6.414 23.505 1.00 96.69 249 LEU A O 1
ATOM 2078 N N . ILE A 1 250 ? -10.232 5.244 21.595 1.00 96.44 250 ILE A N 1
ATOM 2079 C CA . ILE A 1 250 ? -8.799 5.038 21.388 1.00 96.44 250 ILE A CA 1
ATOM 2080 C C . ILE A 1 250 ? -8.487 5.438 19.946 1.00 96.44 250 ILE A C 1
ATOM 2082 O O . ILE A 1 250 ? -9.228 5.069 19.034 1.00 96.44 250 ILE A O 1
ATOM 2086 N N . ILE A 1 251 ? -7.384 6.156 19.729 1.00 94.75 251 ILE A N 1
ATOM 2087 C CA . ILE A 1 251 ? -6.920 6.522 18.384 1.00 94.75 251 ILE A CA 1
ATOM 2088 C C . ILE A 1 251 ? -5.601 5.805 18.107 1.00 94.75 251 ILE A C 1
ATOM 2090 O O . ILE A 1 251 ? -4.665 5.885 18.901 1.00 94.75 251 ILE A O 1
ATOM 2094 N N . VAL A 1 252 ? -5.524 5.102 16.978 1.00 92.44 252 VAL A N 1
ATOM 2095 C CA . VAL A 1 252 ? -4.327 4.380 16.535 1.00 92.44 252 VAL A CA 1
ATOM 2096 C C . VAL A 1 252 ? -3.865 4.935 15.195 1.00 92.44 252 VAL A C 1
ATOM 2098 O O . VAL A 1 252 ? -4.618 4.930 14.224 1.00 92.44 252 VAL A O 1
ATOM 2101 N N . HIS A 1 253 ? -2.611 5.362 15.128 1.00 89.12 253 HIS A N 1
ATOM 2102 C CA . HIS A 1 253 ? -1.943 5.768 13.900 1.00 89.12 253 HIS A CA 1
ATOM 2103 C C . HIS A 1 253 ? -0.893 4.732 13.504 1.00 89.12 253 HIS A C 1
ATOM 2105 O O . HIS A 1 253 ? -0.110 4.280 14.340 1.00 89.12 253 HIS A O 1
ATOM 2111 N N . PHE A 1 254 ? -0.851 4.381 12.219 1.00 84.62 254 PHE A N 1
ATOM 2112 C CA . PHE A 1 254 ? 0.215 3.540 11.658 1.00 84.62 254 PHE A CA 1
ATOM 2113 C C . PHE A 1 254 ? 1.397 4.346 11.107 1.00 84.62 254 PHE A C 1
ATOM 2115 O O . PHE A 1 254 ? 2.424 3.780 10.737 1.00 84.62 254 PHE A O 1
ATOM 2122 N N . LYS A 1 255 ? 1.229 5.665 11.030 1.00 80.12 255 LYS A N 1
ATOM 2123 C CA . LYS A 1 255 ? 2.227 6.632 10.589 1.00 80.12 255 LYS A CA 1
ATOM 2124 C C . LYS A 1 255 ? 2.367 7.719 11.639 1.00 80.12 255 LYS A C 1
ATOM 2126 O O . LYS A 1 255 ? 1.470 7.913 12.459 1.00 80.12 255 LYS A O 1
ATOM 2131 N N . GLU A 1 256 ? 3.477 8.437 11.583 1.00 79.88 256 GLU A N 1
ATOM 2132 C CA . GLU A 1 256 ? 3.678 9.595 12.437 1.00 79.88 256 GLU A CA 1
ATOM 2133 C C . GLU A 1 256 ? 2.587 10.638 12.170 1.00 79.88 256 GLU A C 1
ATOM 2135 O O . GLU A 1 256 ? 2.231 10.903 11.018 1.00 79.88 256 GLU A O 1
ATOM 2140 N N . ARG A 1 257 ? 2.021 11.183 13.250 1.00 82.81 257 ARG A N 1
ATOM 2141 C CA . ARG A 1 257 ? 1.015 12.238 13.158 1.00 82.81 257 ARG A CA 1
ATOM 2142 C C . ARG A 1 257 ? 1.640 13.509 12.610 1.00 82.81 257 ARG A C 1
ATOM 2144 O O . ARG A 1 257 ? 2.765 13.862 12.952 1.00 82.81 257 ARG A O 1
ATOM 2151 N N . THR A 1 258 ? 0.849 14.241 11.848 1.00 78.56 258 THR A N 1
ATOM 2152 C CA . THR A 1 258 ? 1.139 15.622 11.474 1.00 78.56 258 THR A CA 1
ATOM 2153 C C . THR A 1 258 ? 0.338 16.580 12.348 1.00 78.56 258 THR A C 1
ATOM 2155 O O . THR A 1 258 ? -0.690 16.215 12.921 1.00 78.56 258 THR A O 1
ATOM 2158 N N . GLU A 1 259 ? 0.778 17.834 12.434 1.00 76.44 259 GLU A N 1
ATOM 2159 C CA . GLU A 1 259 ? 0.057 18.889 13.165 1.00 76.44 259 GLU A CA 1
ATOM 2160 C C . GLU A 1 259 ? -1.359 19.135 12.613 1.00 76.44 259 GLU A C 1
ATOM 2162 O O . GLU A 1 259 ? -2.229 19.620 13.331 1.00 76.44 259 GLU A O 1
ATOM 2167 N N . ASN A 1 260 ? -1.604 18.750 11.357 1.00 76.62 260 ASN A N 1
ATOM 2168 C CA . ASN A 1 260 ? -2.900 18.876 10.697 1.00 76.62 260 ASN A CA 1
ATOM 2169 C C . ASN A 1 260 ? -3.860 17.719 11.012 1.00 76.62 260 ASN A C 1
ATOM 2171 O O . ASN A 1 260 ? -5.034 17.795 10.650 1.00 76.62 260 ASN A O 1
ATOM 2175 N N . ASP A 1 261 ? -3.389 16.647 11.657 1.00 82.00 261 ASP A N 1
ATOM 2176 C CA . ASP A 1 261 ? -4.236 15.500 11.968 1.00 82.00 261 ASP A CA 1
ATOM 2177 C C . ASP A 1 261 ? -5.246 15.853 13.053 1.00 82.00 261 ASP A C 1
ATOM 2179 O O . ASP A 1 261 ? -4.898 16.163 14.197 1.00 82.00 261 ASP A O 1
ATOM 2183 N N . TRP A 1 262 ? -6.518 15.775 12.669 1.00 87.81 262 TRP A N 1
ATOM 2184 C CA . TRP A 1 262 ? -7.638 16.109 13.528 1.00 87.81 262 TRP A CA 1
ATOM 2185 C C . TRP A 1 262 ? -7.716 15.195 14.756 1.00 87.81 262 TRP A C 1
ATOM 2187 O O . TRP A 1 262 ? -7.652 13.969 14.649 1.00 87.81 262 TRP A O 1
ATOM 2197 N N . ILE A 1 263 ? -7.932 15.806 15.922 1.00 88.50 263 ILE A N 1
ATOM 2198 C CA . ILE A 1 263 ? -8.250 15.122 17.176 1.00 88.50 263 ILE A CA 1
ATOM 2199 C C . ILE A 1 263 ? -9.549 15.706 17.740 1.00 88.50 263 ILE A C 1
ATOM 2201 O O . ILE A 1 263 ? -9.701 16.931 17.772 1.00 88.50 263 ILE A O 1
ATOM 2205 N N . PRO A 1 264 ? -10.486 14.862 18.208 1.00 91.50 264 PRO A N 1
ATOM 2206 C CA . PRO A 1 264 ? -11.705 15.344 18.836 1.00 91.50 264 PRO A CA 1
ATOM 2207 C C . PRO A 1 264 ? -11.411 16.116 20.126 1.00 91.50 264 PRO A C 1
ATOM 2209 O O . PRO A 1 264 ? -10.574 15.727 20.943 1.00 91.50 264 PRO A O 1
ATOM 2212 N N . THR A 1 265 ? -12.131 17.217 20.333 1.00 91.38 265 THR A N 1
ATOM 2213 C CA . THR A 1 265 ? -11.995 18.049 21.532 1.00 91.38 265 THR A CA 1
ATOM 2214 C C . THR A 1 265 ? -12.275 17.236 22.799 1.00 91.38 265 THR A C 1
ATOM 2216 O O . THR A 1 265 ? -13.259 16.508 22.874 1.00 91.38 265 THR A O 1
ATOM 2219 N N . GLY A 1 266 ? -11.409 17.366 23.808 1.00 89.75 266 GLY A N 1
ATOM 2220 C CA . GLY A 1 266 ? -11.543 16.646 25.079 1.00 89.75 266 GLY A CA 1
ATOM 2221 C C . GLY A 1 266 ? -10.998 15.213 25.070 1.00 89.75 266 GLY A C 1
ATOM 2222 O O . GLY A 1 266 ? -11.120 14.519 26.079 1.00 89.75 266 GLY A O 1
ATOM 2223 N N . PHE A 1 267 ? -10.387 14.761 23.971 1.00 93.81 267 PHE A N 1
ATOM 2224 C CA . PHE A 1 267 ? -9.693 13.476 23.918 1.00 93.81 267 PHE A CA 1
ATOM 2225 C C . PHE A 1 267 ? -8.439 13.458 24.809 1.00 93.81 267 PHE A C 1
ATOM 2227 O O . PHE A 1 267 ? -7.694 14.433 24.870 1.00 93.81 267 PHE A O 1
ATOM 2234 N N . ASP A 1 268 ? -8.193 12.331 25.484 1.00 91.62 268 ASP A N 1
ATOM 2235 C CA . ASP A 1 268 ? -6.983 12.127 26.290 1.00 91.62 268 ASP A CA 1
ATOM 2236 C C . ASP A 1 268 ? -5.894 11.492 25.422 1.00 91.62 268 ASP A C 1
ATOM 2238 O O . ASP A 1 268 ? -5.993 10.317 25.056 1.00 91.62 268 ASP A O 1
ATOM 2242 N N . GLU A 1 269 ? -4.833 12.248 25.138 1.00 89.25 269 GLU A N 1
ATOM 2243 C CA . GLU A 1 269 ? -3.704 11.798 24.317 1.00 89.25 269 GLU A CA 1
ATOM 2244 C C . GLU A 1 269 ? -2.997 10.553 24.875 1.00 89.25 269 GLU A C 1
ATOM 2246 O O . GLU A 1 269 ? -2.336 9.840 24.124 1.00 89.25 269 GLU A O 1
ATOM 2251 N N . LYS A 1 270 ? -3.194 10.190 26.152 1.00 89.19 270 LYS A N 1
ATOM 2252 C CA . LYS A 1 270 ? -2.704 8.908 26.700 1.00 89.19 270 LYS A CA 1
ATOM 2253 C C . LYS A 1 270 ? -3.356 7.677 26.061 1.00 89.19 270 LYS A C 1
ATOM 2255 O O . LYS A 1 270 ? -2.874 6.563 26.267 1.00 89.19 270 LYS A O 1
ATOM 2260 N N . ARG A 1 271 ? -4.467 7.852 25.336 1.00 92.62 271 ARG A N 1
ATOM 2261 C CA . ARG A 1 271 ? -5.147 6.818 24.536 1.00 92.62 271 ARG A CA 1
ATOM 2262 C C . ARG A 1 271 ? -4.829 6.938 23.041 1.00 92.62 271 ARG A C 1
ATOM 2264 O O . ARG A 1 271 ? -5.497 6.301 22.225 1.00 92.62 271 ARG A O 1
ATOM 2271 N N . LEU A 1 272 ? -3.822 7.735 22.686 1.00 92.38 272 LEU A N 1
ATOM 2272 C CA . LEU A 1 272 ? -3.267 7.815 21.344 1.00 92.38 272 LEU A CA 1
ATOM 2273 C C . LEU A 1 272 ? -2.089 6.851 21.208 1.00 92.38 272 LEU A C 1
ATOM 2275 O O . LEU A 1 272 ? -1.162 6.859 22.014 1.00 92.38 272 LEU A O 1
ATOM 2279 N N . PHE A 1 273 ? -2.119 6.029 20.167 1.00 90.44 273 PHE A N 1
ATOM 2280 C CA . PHE A 1 273 ? -1.112 5.007 19.919 1.00 90.44 273 PHE A CA 1
ATOM 2281 C C . PHE A 1 273 ? -0.492 5.178 18.546 1.00 90.44 273 PHE A C 1
ATOM 2283 O O . PHE A 1 273 ? -1.204 5.306 17.553 1.00 90.44 273 PHE A O 1
ATOM 2290 N N . HIS A 1 274 ? 0.833 5.088 18.484 1.00 88.00 274 HIS A N 1
ATOM 2291 C CA . HIS A 1 274 ? 1.567 4.970 17.232 1.00 88.00 274 HIS A CA 1
ATOM 2292 C C . HIS A 1 274 ? 2.096 3.540 17.078 1.00 88.00 274 HIS A C 1
ATOM 2294 O O . HIS A 1 274 ? 2.947 3.0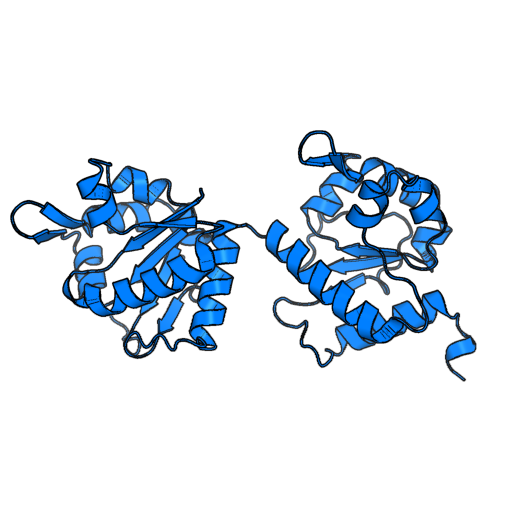94 17.849 1.00 88.00 274 HIS A O 1
ATOM 2300 N N . VAL A 1 275 ? 1.565 2.806 16.100 1.00 83.12 275 VAL A N 1
ATOM 2301 C CA . VAL A 1 275 ? 1.935 1.420 15.791 1.00 83.12 275 VAL A CA 1
ATOM 2302 C C . VAL A 1 275 ? 2.714 1.418 14.478 1.00 83.12 275 VAL A C 1
ATOM 2304 O O . VAL A 1 275 ? 2.123 1.387 13.405 1.00 83.12 275 VAL A O 1
ATOM 2307 N N . GLU A 1 276 ? 4.044 1.473 14.567 1.00 69.62 276 GLU A N 1
ATOM 2308 C CA . GLU A 1 276 ? 4.931 1.586 13.400 1.00 69.62 276 GLU A CA 1
ATOM 2309 C C . GLU A 1 276 ? 4.738 0.485 12.339 1.00 69.62 276 GLU A C 1
ATOM 2311 O O . GLU A 1 276 ? 4.498 -0.692 12.644 1.00 69.62 276 GLU A O 1
ATOM 2316 N N . ASP A 1 277 ? 4.950 0.884 11.080 1.00 55.12 277 ASP A N 1
ATOM 2317 C CA . ASP A 1 277 ? 4.977 0.025 9.896 1.00 55.12 277 ASP A CA 1
ATOM 2318 C C . ASP A 1 277 ? 5.791 -1.264 10.125 1.00 55.12 277 ASP A C 1
ATOM 2320 O O . ASP A 1 277 ? 6.935 -1.253 10.578 1.00 55.12 277 ASP A O 1
ATOM 2324 N N . GLY A 1 278 ? 5.187 -2.410 9.799 1.00 53.12 278 GLY A N 1
ATOM 2325 C CA . GLY A 1 278 ? 5.828 -3.727 9.905 1.00 53.12 278 GLY A CA 1
ATOM 2326 C C . GLY A 1 278 ? 5.852 -4.342 11.311 1.00 53.12 278 GLY A C 1
ATOM 2327 O O . GLY A 1 278 ? 6.122 -5.536 11.426 1.00 53.12 278 GLY A O 1
ATOM 2328 N N . LYS A 1 279 ? 5.491 -3.597 12.369 1.00 51.44 279 LYS A N 1
ATOM 2329 C CA . LYS A 1 279 ? 5.497 -4.063 13.771 1.00 51.44 279 LYS A CA 1
ATOM 2330 C C . LYS A 1 279 ? 4.121 -4.443 14.325 1.00 51.44 279 LYS A C 1
ATOM 2332 O O . LYS A 1 279 ? 3.882 -4.331 15.529 1.00 51.44 279 LYS A O 1
ATOM 2337 N N . VAL A 1 280 ? 3.252 -5.009 13.493 1.00 53.28 280 VAL A N 1
ATOM 2338 C CA . VAL A 1 280 ? 2.167 -5.872 13.994 1.00 53.28 280 VAL A CA 1
ATOM 2339 C C . VAL A 1 280 ? 2.615 -7.335 13.874 1.00 53.28 280 VAL A C 1
ATOM 2341 O O . VAL A 1 280 ? 2.053 -8.065 13.057 1.00 53.28 280 VAL A O 1
ATOM 2344 N N . PRO A 1 281 ? 3.681 -7.798 14.569 1.00 51.25 281 PRO A N 1
ATOM 2345 C CA . PRO A 1 281 ? 3.968 -9.220 14.605 1.00 51.25 281 PRO A CA 1
ATOM 2346 C C . PRO A 1 281 ? 2.825 -9.920 15.343 1.00 51.25 281 PRO A C 1
ATOM 2348 O O . PRO A 1 281 ? 2.163 -9.333 16.202 1.00 51.25 281 PRO A O 1
ATOM 2351 N N . LEU A 1 282 ? 2.619 -11.193 15.019 1.00 49.19 282 LEU A N 1
ATOM 2352 C CA . LEU A 1 282 ? 1.664 -12.070 15.703 1.00 49.19 282 LEU A CA 1
ATOM 2353 C C . LEU A 1 282 ? 1.931 -12.156 17.229 1.00 49.19 282 LEU A C 1
ATOM 2355 O O . LEU A 1 282 ? 1.026 -12.503 17.989 1.00 49.19 282 LEU A O 1
ATOM 2359 N N . ASP A 1 283 ? 3.119 -11.722 17.678 1.00 49.97 283 ASP A N 1
ATOM 2360 C CA . ASP A 1 283 ? 3.646 -11.955 19.028 1.00 49.97 283 ASP A CA 1
ATOM 2361 C C . ASP A 1 283 ? 3.715 -10.712 19.940 1.00 49.97 283 ASP A C 1
ATOM 2363 O O . ASP A 1 283 ? 4.197 -10.806 21.063 1.00 49.97 283 ASP A O 1
ATOM 2367 N N . GLY A 1 284 ? 3.154 -9.571 19.521 1.00 56.88 284 GLY A N 1
ATOM 2368 C CA . GLY A 1 284 ? 2.928 -8.415 20.401 1.00 56.88 284 GLY A CA 1
ATOM 2369 C C . GLY A 1 284 ? 4.157 -7.525 20.625 1.00 56.88 284 GLY A C 1
ATOM 2370 O O . GLY A 1 284 ? 5.132 -7.887 21.276 1.00 56.88 284 GLY A O 1
ATOM 2371 N N . SER A 1 285 ? 4.092 -6.294 20.119 1.00 74.62 285 SER A N 1
ATOM 2372 C CA . SER A 1 285 ? 5.025 -5.231 20.502 1.00 74.62 285 SER A CA 1
ATOM 2373 C C . SER A 1 285 ? 4.626 -4.628 21.861 1.00 74.62 285 SER A C 1
ATOM 2375 O O . SER A 1 285 ? 3.455 -4.727 22.242 1.00 74.62 285 SER A O 1
ATOM 2377 N N . PRO A 1 286 ? 5.534 -3.945 22.588 1.00 80.88 286 PRO A N 1
ATOM 2378 C CA . PRO A 1 286 ? 5.176 -3.218 23.811 1.00 80.88 286 PRO A CA 1
ATOM 2379 C C . PRO A 1 286 ? 3.996 -2.257 23.607 1.00 80.88 286 PRO A C 1
ATOM 2381 O O . PRO A 1 286 ? 3.122 -2.147 24.464 1.00 80.88 286 PRO A O 1
ATOM 2384 N N . THR A 1 287 ? 3.921 -1.625 22.433 1.00 84.81 287 THR A N 1
ATOM 2385 C CA . THR A 1 287 ? 2.795 -0.774 22.037 1.00 84.81 287 THR A CA 1
ATOM 2386 C C . THR A 1 287 ? 1.489 -1.559 21.929 1.00 84.81 287 THR A C 1
ATOM 2388 O O . THR A 1 287 ? 0.473 -1.109 22.451 1.00 84.81 287 THR A O 1
ATOM 2391 N N . LEU A 1 288 ? 1.495 -2.737 21.294 1.00 85.19 288 LEU A N 1
ATOM 2392 C CA . LEU A 1 288 ? 0.301 -3.584 21.178 1.00 85.19 288 LEU A CA 1
ATOM 2393 C C . LEU A 1 288 ? -0.138 -4.152 22.530 1.00 85.19 288 LEU A C 1
ATOM 2395 O O . LEU A 1 288 ? -1.335 -4.226 22.792 1.00 85.19 288 LEU A O 1
ATOM 2399 N N . ALA A 1 289 ? 0.808 -4.493 23.407 1.00 85.06 289 ALA A N 1
ATOM 2400 C CA . ALA A 1 289 ? 0.507 -4.898 24.775 1.00 85.06 289 ALA A CA 1
ATOM 2401 C C . ALA A 1 289 ? -0.127 -3.745 25.575 1.00 85.06 289 ALA A C 1
ATOM 2403 O O . ALA A 1 289 ? -1.113 -3.953 26.282 1.00 85.06 289 ALA A O 1
ATOM 2404 N N . HIS A 1 290 ? 0.383 -2.514 25.425 1.00 88.75 290 HIS A N 1
ATOM 2405 C CA . HIS A 1 290 ? -0.217 -1.337 26.058 1.00 88.75 290 HIS A CA 1
ATOM 2406 C C . HIS A 1 290 ? -1.607 -1.024 25.487 1.00 88.75 290 HIS A C 1
ATOM 2408 O O . HIS A 1 290 ? -2.517 -0.688 26.243 1.00 88.75 290 HIS A O 1
ATOM 2414 N N . LEU A 1 291 ? -1.797 -1.180 24.174 1.00 90.88 291 LEU A N 1
ATOM 2415 C CA . LEU A 1 291 ? -3.096 -1.026 23.522 1.00 90.88 291 LEU A CA 1
ATOM 2416 C C . LEU A 1 291 ? -4.101 -2.051 24.056 1.00 90.88 291 LEU A C 1
ATOM 2418 O O . LEU A 1 291 ? -5.183 -1.671 24.494 1.00 90.88 291 LEU A O 1
ATOM 2422 N N . GLU A 1 292 ? -3.724 -3.331 24.097 1.00 90.38 292 GLU A N 1
ATOM 2423 C CA . GLU A 1 292 ? -4.550 -4.402 24.661 1.00 90.38 292 GLU A CA 1
ATOM 2424 C C . GLU A 1 292 ? -4.927 -4.109 26.118 1.00 90.38 292 GLU A C 1
ATOM 2426 O O . GLU A 1 292 ? -6.096 -4.225 26.491 1.00 90.38 292 GLU A O 1
ATOM 2431 N N . TYR A 1 293 ? -3.957 -3.686 26.933 1.00 90.62 293 TYR A N 1
ATOM 2432 C CA . TYR A 1 293 ? -4.189 -3.279 28.317 1.00 90.62 293 TYR A CA 1
ATOM 2433 C C . TYR A 1 293 ? -5.216 -2.143 28.411 1.00 90.62 293 TYR A C 1
ATOM 2435 O O . TYR A 1 293 ? -6.168 -2.241 29.185 1.00 90.62 293 TYR A O 1
ATOM 2443 N N . ARG A 1 294 ? -5.070 -1.081 27.606 1.00 92.12 294 ARG A N 1
ATOM 2444 C CA . ARG A 1 294 ? -6.024 0.038 27.601 1.00 92.12 294 ARG A CA 1
ATOM 2445 C C . ARG A 1 294 ? -7.413 -0.395 27.161 1.00 92.12 294 ARG A C 1
ATOM 2447 O O . ARG A 1 294 ? -8.381 0.009 27.793 1.00 92.12 294 ARG A O 1
ATOM 2454 N N . MET A 1 295 ? -7.516 -1.245 26.142 1.00 93.56 295 MET A N 1
ATOM 2455 C CA . MET A 1 295 ? -8.803 -1.782 25.705 1.00 93.56 295 MET A CA 1
ATOM 2456 C C . MET A 1 295 ? -9.479 -2.590 26.814 1.00 93.56 295 MET A C 1
ATOM 2458 O O . MET A 1 295 ? -10.646 -2.349 27.100 1.00 93.56 295 MET A O 1
ATOM 2462 N N . LYS A 1 296 ? -8.753 -3.492 27.489 1.00 91.94 296 LYS A N 1
ATOM 2463 C CA . LYS A 1 296 ? -9.294 -4.248 28.633 1.00 91.94 296 LYS A CA 1
ATOM 2464 C C . LYS A 1 296 ? -9.744 -3.327 29.755 1.00 91.94 296 LYS A C 1
ATOM 2466 O O . LYS A 1 296 ? -10.828 -3.523 30.283 1.00 91.94 296 LYS A O 1
ATOM 2471 N N . LYS A 1 297 ? -8.945 -2.310 30.078 1.00 91.25 297 LYS A N 1
ATOM 2472 C CA . LYS A 1 297 ? -9.282 -1.331 31.111 1.00 91.25 297 LYS A CA 1
ATOM 2473 C C . LYS A 1 297 ? -10.597 -0.600 30.806 1.00 91.25 297 LYS A C 1
ATOM 2475 O O . LYS A 1 297 ? -11.406 -0.424 31.706 1.00 91.25 297 LYS A O 1
ATOM 2480 N N . ILE A 1 298 ? -10.824 -0.207 29.551 1.00 92.44 298 ILE A N 1
ATOM 2481 C CA . ILE A 1 298 ? -12.087 0.426 29.132 1.00 92.44 298 ILE A CA 1
ATOM 2482 C C . ILE A 1 298 ? -13.252 -0.570 29.216 1.00 92.44 298 ILE A C 1
ATOM 2484 O O . ILE A 1 298 ? -14.308 -0.232 29.736 1.00 92.44 298 ILE A O 1
ATOM 2488 N N . LEU A 1 299 ? -13.058 -1.797 28.724 1.00 91.31 299 LEU A N 1
ATOM 2489 C CA . LEU A 1 299 ? -14.117 -2.809 28.629 1.00 91.31 299 LEU A CA 1
ATOM 2490 C C . LEU A 1 299 ? -14.530 -3.405 29.984 1.00 91.31 299 LEU A C 1
ATOM 2492 O O . LEU A 1 299 ? -15.673 -3.816 30.145 1.00 91.31 299 LEU A O 1
ATOM 2496 N N . LEU A 1 300 ? -13.597 -3.507 30.931 1.00 89.12 300 LEU A N 1
ATOM 2497 C CA . LEU A 1 300 ? -13.771 -4.259 32.181 1.00 89.12 300 LEU A CA 1
ATOM 2498 C C . LEU A 1 300 ? -13.753 -3.369 33.431 1.00 89.12 300 LEU A C 1
ATOM 2500 O O . LEU A 1 300 ? -14.072 -3.849 34.514 1.00 89.12 300 LEU A O 1
ATOM 2504 N N . GLY A 1 301 ? -13.394 -2.089 33.291 1.00 81.62 301 GLY A N 1
ATOM 2505 C CA . GLY A 1 301 ? -13.240 -1.158 34.408 1.00 81.62 301 GLY A CA 1
ATOM 2506 C C . GLY A 1 301 ? -11.928 -1.331 35.184 1.00 81.62 301 GLY A C 1
ATOM 2507 O O . GLY A 1 301 ? -11.072 -2.156 34.853 1.00 81.62 301 GLY A O 1
ATOM 2508 N N . ASP A 1 302 ? -11.755 -0.512 36.226 1.00 67.75 302 ASP A N 1
ATOM 2509 C CA . ASP A 1 302 ? -10.552 -0.498 37.075 1.00 67.75 302 ASP A CA 1
ATOM 2510 C C . ASP A 1 302 ? -10.421 -1.742 37.978 1.00 67.75 302 ASP A C 1
ATOM 2512 O O . ASP A 1 302 ? -9.309 -2.084 38.384 1.00 67.75 302 ASP A O 1
ATOM 2516 N N . ASP A 1 303 ? -11.516 -2.467 38.224 1.00 58.09 303 ASP A N 1
ATOM 2517 C CA . ASP A 1 303 ? -11.557 -3.637 39.118 1.00 58.09 303 ASP A CA 1
ATOM 2518 C C . ASP A 1 303 ? -10.896 -4.896 38.526 1.00 58.09 303 ASP A C 1
ATOM 2520 O O . ASP A 1 303 ? -10.727 -5.901 39.212 1.00 58.09 303 ASP A O 1
ATOM 2524 N N . PHE A 1 304 ? -10.474 -4.854 37.258 1.00 52.47 304 PHE A N 1
ATOM 2525 C CA . PHE A 1 304 ? -9.811 -5.974 36.582 1.00 52.47 304 PHE A CA 1
ATOM 2526 C C . PHE A 1 304 ? -8.320 -6.136 36.953 1.00 52.47 304 PHE A C 1
ATOM 2528 O O . PHE A 1 304 ? -7.635 -6.999 36.403 1.00 52.47 304 PHE A O 1
ATOM 2535 N N . LEU A 1 305 ? -7.786 -5.282 37.834 1.00 50.22 305 LEU A N 1
ATOM 2536 C CA . LEU A 1 305 ? -6.365 -5.245 38.215 1.00 50.22 305 LEU A CA 1
ATOM 2537 C C . LEU A 1 305 ? -6.045 -5.926 39.559 1.00 50.22 305 LEU A C 1
ATOM 2539 O O . LEU A 1 305 ? -4.896 -5.840 39.999 1.00 50.22 305 LEU A O 1
ATOM 2543 N N . CYS A 1 306 ? -7.020 -6.597 40.178 1.00 38.12 306 CYS A N 1
ATOM 2544 C CA . CYS A 1 306 ? -6.857 -7.365 41.418 1.00 38.12 306 CYS A CA 1
ATOM 2545 C C . CYS A 1 306 ? -6.801 -8.874 41.156 1.00 38.12 306 CYS A C 1
ATOM 2547 O O . CYS A 1 306 ? -7.696 -9.388 40.447 1.00 38.12 306 CYS A O 1
#

Organism: Pocillopora damicornis (NCBI:txid46731)

Sequence (306 aa):
MKCTLFLYTESDSNQAERLMDYFQGRLRKIADMRNIDNILVRNHDFRYELCHSECVVLIGTHHASSLIQNKQQEKDEDDIIFDGKVMHEEFTENKELVKNRLVIVHFAERTENLWIPNGFDEKRLFHVEDGKVPLDGSPTLAHLEYRMKKILLGDDFFDSFKARRLMDYVQGRLRKVADIRNIKDILARERDFKKELRRSECVVLIGSHQALFLIQNKQQEKEGDFITFDGRVIQEEFAENEELVKNRLIIVHFKERTENDWIPTGFDEKRLFHVEDGKVPLDGSPTLAHLEYRMKKILLGDDFLC

Radius of gyration: 23.98 Å; chains: 1; bounding box: 58×40×77 Å

pLDDT: mean 86.27, std 10.37, range [38.12, 97.62]